Protein AF-A0A3D1DM28-F1 (afdb_monomer_lite)

pLDDT: mean 75.58, std 23.48, range [28.42, 97.56]

Secondary structure (DSSP, 8-state):
----------S------------------------------------S---GGGSPPHHHHHHHHHHH-GGGG--------SPPPP-HHHIIIIIHHHIIIIITTTBSSS-BGGG--TTT--S-TTTSS-HHHHHHHHHHHHHT-SS-TTS-PPPHHHHHHHHHHHHHHHHHHHHHHHHHT---S-----HHHHHHHHHHHHTPPP-

Structure (mmCIF, N/CA/C/O backbone):
data_AF-A0A3D1DM28-F1
#
_entry.id   AF-A0A3D1DM28-F1
#
loop_
_atom_site.group_PDB
_atom_site.id
_atom_site.type_symbol
_atom_site.label_atom_id
_atom_site.label_alt_id
_atom_site.label_comp_id
_atom_site.label_asym_id
_atom_site.label_entity_id
_atom_site.label_seq_id
_atom_site.pdbx_PDB_ins_code
_atom_site.Cartn_x
_atom_site.Cartn_y
_atom_site.Cartn_z
_atom_site.occupancy
_atom_site.B_iso_or_equiv
_atom_site.auth_seq_id
_atom_site.auth_comp_id
_atom_site.auth_asym_id
_atom_site.auth_atom_id
_atom_site.pdbx_PDB_model_num
ATOM 1 N N . MET A 1 1 ? 19.183 17.699 56.192 1.00 37.44 1 MET A N 1
ATOM 2 C CA . MET A 1 1 ? 19.881 16.408 55.973 1.00 37.44 1 MET A CA 1
ATOM 3 C C . MET A 1 1 ? 19.912 16.097 54.480 1.00 37.44 1 MET A C 1
ATOM 5 O O . MET A 1 1 ? 19.066 16.634 53.786 1.00 37.44 1 MET A O 1
ATOM 9 N N . ASN A 1 2 ? 20.905 15.305 54.052 1.00 36.22 2 ASN A N 1
ATOM 10 C CA . ASN A 1 2 ? 21.201 14.659 52.748 1.00 36.22 2 ASN A CA 1
ATOM 11 C C . ASN A 1 2 ? 20.377 15.104 51.506 1.00 36.22 2 ASN A C 1
ATOM 13 O O . ASN A 1 2 ? 19.160 14.994 51.536 1.00 36.22 2 ASN A O 1
ATOM 17 N N . ARG A 1 3 ? 20.920 15.660 50.404 1.00 34.75 3 ARG A N 1
ATOM 18 C CA . ARG A 1 3 ? 22.130 15.404 49.564 1.00 34.75 3 ARG A CA 1
ATOM 19 C C . ARG A 1 3 ? 22.018 14.196 48.606 1.00 34.75 3 ARG A C 1
ATOM 21 O O . ARG A 1 3 ? 21.788 13.089 49.077 1.00 34.75 3 ARG A O 1
ATOM 28 N N . ASP A 1 4 ? 22.335 14.456 47.324 1.00 41.78 4 ASP A N 1
ATOM 29 C CA . ASP A 1 4 ? 22.587 13.526 46.193 1.00 41.78 4 ASP A CA 1
ATOM 30 C C . ASP A 1 4 ? 21.399 12.617 45.777 1.00 41.78 4 ASP A C 1
ATOM 32 O O . ASP A 1 4 ? 20.550 12.298 46.596 1.00 41.78 4 ASP A O 1
ATOM 36 N N . ARG A 1 5 ? 21.219 12.120 44.539 1.00 47.16 5 ARG A N 1
ATOM 37 C CA . ARG A 1 5 ? 21.864 12.197 43.196 1.00 47.16 5 ARG A CA 1
ATOM 38 C C . ARG A 1 5 ? 20.712 11.836 42.200 1.00 47.16 5 ARG A C 1
ATOM 40 O O . ARG A 1 5 ? 19.826 11.100 42.610 1.00 47.16 5 ARG A O 1
ATOM 47 N N . THR A 1 6 ? 20.557 12.277 40.947 1.00 44.09 6 THR A N 1
ATOM 48 C CA . THR A 1 6 ? 21.487 12.329 39.805 1.00 44.09 6 THR A CA 1
ATOM 49 C C . THR A 1 6 ? 20.959 13.264 38.688 1.00 44.09 6 THR A C 1
ATOM 51 O O . THR A 1 6 ? 20.143 12.852 37.866 1.00 44.09 6 THR A O 1
ATOM 54 N N . GLU A 1 7 ? 21.497 14.474 38.558 1.00 41.44 7 GLU A N 1
ATOM 55 C CA . GLU A 1 7 ? 21.614 15.133 37.245 1.00 41.44 7 GLU A CA 1
ATOM 56 C C . GLU A 1 7 ? 23.104 15.284 36.946 1.00 41.44 7 GLU A C 1
ATOM 58 O O . GLU A 1 7 ? 23.903 15.519 37.859 1.00 41.44 7 GLU A O 1
ATOM 63 N N . SER A 1 8 ? 23.528 15.048 35.702 1.00 38.41 8 SER A N 1
ATOM 64 C CA . SER A 1 8 ? 24.956 15.046 35.379 1.00 38.41 8 SER A CA 1
ATOM 65 C C . SER A 1 8 ? 25.270 15.272 33.906 1.00 38.41 8 SER A C 1
ATOM 67 O O . SER A 1 8 ? 24.961 14.449 33.052 1.00 38.41 8 SER A O 1
ATOM 69 N N . HIS A 1 9 ? 26.026 16.348 33.682 1.00 39.47 9 HIS A N 1
ATOM 70 C CA . HIS A 1 9 ? 26.995 16.492 32.596 1.00 39.47 9 HIS A CA 1
ATOM 71 C C . HIS A 1 9 ? 26.425 16.564 31.173 1.00 39.47 9 HIS A C 1
ATOM 73 O O . HIS A 1 9 ? 26.857 15.888 30.242 1.00 39.47 9 HIS A O 1
ATOM 79 N N . CYS A 1 10 ? 25.524 17.530 30.992 1.00 38.09 10 CYS A N 1
ATOM 80 C CA . CYS A 1 10 ? 25.369 18.200 29.708 1.00 38.09 10 CYS A CA 1
ATOM 81 C C . CYS A 1 10 ? 26.565 19.151 29.460 1.00 38.09 10 CYS A C 1
ATOM 83 O O . CYS A 1 10 ? 26.735 20.107 30.212 1.00 38.09 10 CYS A O 1
ATOM 85 N N . ARG A 1 11 ? 27.296 18.923 28.353 1.00 38.62 11 ARG A N 1
ATOM 86 C CA . ARG A 1 11 ? 28.295 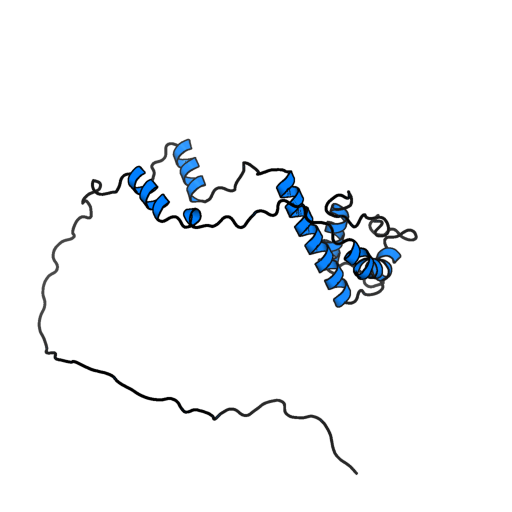19.804 27.686 1.00 38.62 11 ARG A CA 1
ATOM 87 C C . ARG A 1 11 ? 29.699 19.983 28.305 1.00 38.62 11 ARG A C 1
ATOM 89 O O . ARG A 1 11 ? 29.883 19.990 29.512 1.00 38.62 11 ARG A O 1
ATOM 96 N N . GLN A 1 12 ? 30.637 20.261 27.376 1.00 39.31 12 GLN A N 1
ATOM 97 C CA . GLN A 1 12 ? 32.060 20.636 27.542 1.00 39.31 12 GLN A CA 1
ATOM 98 C C . GLN A 1 12 ? 32.945 19.500 28.118 1.00 39.31 12 GLN A C 1
ATOM 100 O O . GLN A 1 12 ? 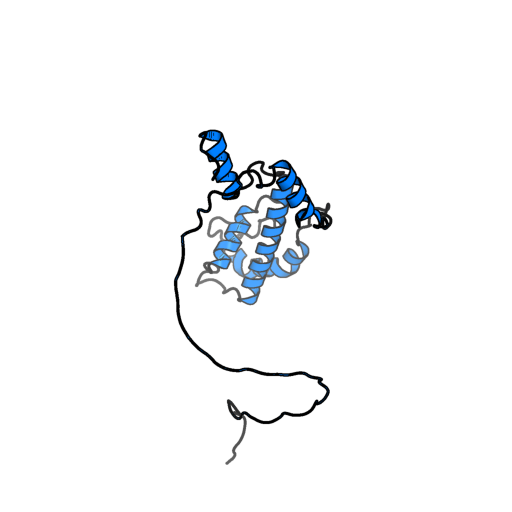32.461 18.646 28.844 1.00 39.31 12 GLN A O 1
ATOM 105 N N . VAL A 1 13 ? 34.231 19.345 27.767 1.00 38.34 13 VAL A N 1
ATOM 106 C CA . VAL A 1 13 ? 35.225 20.227 27.102 1.00 38.34 13 VAL A CA 1
ATOM 107 C C . VAL A 1 13 ? 35.859 19.517 25.872 1.00 38.34 13 VAL A C 1
ATOM 109 O O . VAL A 1 13 ? 35.679 18.319 25.690 1.00 38.34 13 VAL A O 1
ATOM 112 N N . SER A 1 14 ? 36.572 20.251 25.005 1.00 36.44 14 SER A N 1
ATOM 113 C CA . SER A 1 14 ? 37.297 19.735 23.820 1.00 36.44 14 SER A CA 1
ATOM 114 C C . SER A 1 14 ? 38.828 19.724 24.026 1.00 36.44 14 SER A C 1
ATOM 116 O O . SER A 1 14 ? 39.305 20.389 24.940 1.00 36.44 14 SER A O 1
ATOM 118 N N . TRP A 1 15 ? 39.561 19.091 23.094 1.00 30.61 15 TRP A N 1
ATOM 119 C CA . TRP A 1 15 ? 41.028 19.054 22.877 1.00 30.61 15 TRP A CA 1
ATOM 120 C C . TRP A 1 15 ? 41.829 17.827 23.358 1.00 30.61 15 TRP A C 1
ATOM 122 O O . TRP A 1 15 ? 41.509 17.185 24.349 1.00 30.61 15 TRP A O 1
ATOM 132 N N . LEU A 1 16 ? 42.928 17.598 22.615 1.00 32.75 16 LEU A N 1
ATOM 133 C CA . LEU A 1 16 ? 44.041 16.651 22.810 1.00 32.75 16 LEU A CA 1
ATOM 134 C C . LEU A 1 16 ? 43.752 15.148 22.615 1.00 32.75 16 LEU A C 1
ATOM 136 O O . LEU A 1 16 ? 43.395 14.435 23.543 1.00 32.75 16 LEU A O 1
ATOM 140 N N . ILE A 1 17 ? 44.088 14.648 21.418 1.00 37.56 17 ILE A N 1
ATOM 141 C CA . ILE A 1 17 ? 45.275 13.792 21.192 1.00 37.56 17 ILE A CA 1
ATOM 142 C C . ILE A 1 17 ? 45.661 13.866 19.701 1.00 37.56 17 ILE A C 1
ATOM 144 O O . ILE A 1 17 ? 44.799 13.922 18.827 1.00 37.56 17 ILE A O 1
ATOM 148 N N . ALA A 1 18 ? 46.963 13.901 19.420 1.00 34.38 18 ALA A N 1
ATOM 149 C CA . ALA A 1 18 ? 47.565 13.839 18.087 1.00 34.38 18 ALA A CA 1
ATOM 150 C C . ALA A 1 18 ? 48.951 13.169 18.193 1.00 34.38 18 ALA A C 1
ATOM 152 O O . ALA A 1 18 ? 49.433 12.974 19.308 1.00 34.38 18 ALA A O 1
ATOM 153 N N . LEU A 1 19 ? 49.588 12.884 17.045 1.00 34.56 19 LEU A N 1
ATOM 154 C CA . LEU A 1 19 ? 50.755 11.992 16.877 1.00 34.56 19 LEU A CA 1
ATOM 155 C C . LEU A 1 19 ? 50.382 10.496 17.072 1.00 34.56 19 LEU A C 1
ATOM 157 O O . LEU A 1 19 ? 49.464 10.178 17.818 1.00 34.56 19 LEU A O 1
ATOM 161 N N . LEU A 1 20 ? 51.000 9.519 16.392 1.00 32.53 20 LEU A N 1
ATOM 162 C CA . LEU A 1 20 ? 52.235 9.530 15.588 1.00 32.53 20 LEU A CA 1
ATOM 163 C C . LEU A 1 20 ? 52.142 8.546 14.398 1.00 32.53 20 LEU A C 1
ATOM 165 O O . LEU A 1 20 ? 51.768 7.392 14.586 1.00 32.53 20 LEU A O 1
ATOM 169 N N . CYS A 1 21 ? 52.567 8.966 13.202 1.00 30.62 21 CYS A N 1
ATOM 170 C CA . CYS A 1 21 ? 53.155 8.103 12.163 1.00 30.62 21 CYS A CA 1
ATOM 171 C C . CYS A 1 21 ? 53.913 8.999 11.162 1.00 30.62 21 CYS A C 1
ATOM 173 O O . CYS A 1 21 ? 53.393 10.060 10.814 1.00 30.62 21 CYS A O 1
ATOM 175 N N . ALA A 1 22 ? 55.144 8.655 10.756 1.00 34.94 22 ALA A N 1
ATOM 176 C CA . ALA A 1 22 ? 56.045 9.619 10.105 1.00 34.94 22 ALA A CA 1
ATOM 177 C C . ALA A 1 22 ? 57.125 8.996 9.187 1.00 34.94 22 ALA A C 1
ATOM 179 O O . ALA A 1 22 ? 57.708 7.984 9.561 1.00 34.94 22 ALA A O 1
ATOM 180 N N . MET A 1 23 ? 57.457 9.722 8.096 1.00 35.22 23 MET A N 1
ATOM 181 C CA . MET A 1 23 ? 58.720 9.688 7.299 1.00 35.22 23 MET A CA 1
ATOM 182 C C . MET A 1 23 ? 59.011 8.401 6.480 1.00 35.22 23 MET A C 1
ATOM 184 O O . MET A 1 23 ? 58.557 7.329 6.855 1.00 35.22 23 MET A O 1
ATOM 188 N N . SER A 1 24 ? 59.765 8.369 5.360 1.00 38.94 24 SER A N 1
ATOM 189 C CA . SER A 1 24 ? 60.310 9.330 4.342 1.00 38.94 24 SER A CA 1
ATOM 190 C C . SER A 1 24 ? 60.814 8.480 3.126 1.00 38.94 24 SER A C 1
ATOM 192 O O . SER A 1 24 ? 60.770 7.259 3.234 1.00 38.94 24 SER A O 1
ATOM 194 N N . ALA A 1 25 ? 61.297 8.912 1.943 1.00 37.72 25 ALA A N 1
ATOM 195 C CA . ALA A 1 25 ? 61.684 10.170 1.250 1.00 37.72 25 ALA A CA 1
ATOM 196 C C . ALA A 1 25 ? 61.367 10.001 -0.279 1.00 37.72 25 ALA A C 1
ATOM 198 O O . ALA A 1 25 ? 61.108 8.874 -0.691 1.00 37.72 25 ALA A O 1
ATOM 199 N N . ALA A 1 26 ? 61.296 10.964 -1.219 1.00 35.53 26 ALA A N 1
ATOM 200 C CA . ALA A 1 26 ? 61.724 12.373 -1.387 1.00 35.53 26 ALA A CA 1
ATOM 201 C C . ALA A 1 26 ? 63.072 12.613 -2.141 1.00 35.53 26 ALA A C 1
ATOM 203 O O . ALA A 1 26 ? 64.125 12.650 -1.515 1.00 35.53 26 ALA A O 1
ATOM 204 N N . ALA A 1 27 ? 63.014 12.838 -3.473 1.00 32.84 27 ALA A N 1
ATOM 205 C CA . ALA A 1 27 ? 64.100 13.313 -4.368 1.00 32.84 27 ALA A CA 1
ATOM 206 C C . ALA A 1 27 ? 63.527 13.910 -5.694 1.00 32.84 27 ALA A C 1
ATOM 208 O O . ALA A 1 27 ? 62.445 13.491 -6.096 1.00 32.84 27 ALA A O 1
ATOM 209 N N . THR A 1 28 ? 64.213 14.749 -6.497 1.00 38.88 28 THR A N 1
ATOM 210 C CA . THR A 1 28 ? 64.631 16.166 -6.264 1.00 38.88 28 THR A CA 1
ATOM 211 C C . THR A 1 28 ? 65.013 16.867 -7.596 1.00 38.88 28 THR A C 1
ATOM 213 O O . THR A 1 28 ? 65.375 16.181 -8.546 1.00 38.88 28 THR A O 1
ATOM 216 N N . GLY A 1 29 ? 64.987 18.213 -7.651 1.00 30.83 29 GLY A N 1
ATOM 217 C CA . GLY A 1 29 ? 65.376 19.054 -8.815 1.00 30.83 29 GLY A CA 1
ATOM 218 C C . GLY A 1 29 ? 64.227 19.972 -9.291 1.00 30.83 29 GLY A C 1
ATOM 219 O O . GLY A 1 29 ? 63.173 19.450 -9.631 1.00 30.83 29 GLY A O 1
ATOM 220 N N . GLN A 1 30 ? 64.249 21.318 -9.279 1.00 34.66 30 GLN A N 1
ATOM 221 C CA . GLN A 1 30 ? 65.322 22.343 -9.256 1.00 34.66 30 GLN A CA 1
ATOM 222 C C . GLN A 1 30 ? 66.023 22.473 -10.636 1.00 34.66 30 GLN A C 1
ATOM 224 O O . GLN A 1 30 ? 66.419 21.458 -11.191 1.00 34.66 30 GLN A O 1
ATOM 229 N N . SER A 1 31 ? 66.187 23.652 -11.270 1.00 30.98 31 SER A N 1
ATOM 230 C CA . SER A 1 31 ? 66.078 25.043 -10.778 1.00 30.98 31 SER A CA 1
ATOM 231 C C . SER A 1 31 ? 65.881 26.110 -11.891 1.00 30.98 31 SER A C 1
ATOM 233 O O . SER A 1 31 ? 66.006 25.803 -13.071 1.00 30.98 31 SER A O 1
ATOM 235 N N . ASN A 1 32 ? 65.763 27.378 -11.458 1.00 34.84 32 ASN A N 1
ATOM 236 C CA . ASN A 1 32 ? 66.150 28.644 -12.123 1.00 34.84 32 ASN A CA 1
ATOM 237 C C . ASN A 1 32 ? 65.103 29.482 -12.898 1.00 34.84 32 ASN A C 1
ATOM 239 O O . ASN A 1 32 ? 64.290 29.002 -13.677 1.00 34.84 32 ASN A O 1
ATOM 243 N N . ASN A 1 33 ? 65.226 30.795 -12.672 1.00 36.34 33 ASN A N 1
ATOM 244 C CA . ASN A 1 33 ? 64.592 31.962 -13.304 1.00 36.34 33 ASN A CA 1
ATOM 245 C C . ASN A 1 33 ? 65.764 32.890 -13.729 1.00 36.34 33 ASN A C 1
ATOM 247 O O . ASN A 1 33 ? 66.807 32.818 -13.065 1.00 36.34 33 ASN A O 1
ATOM 251 N N . PRO A 1 34 ? 65.673 33.732 -14.783 1.00 42.84 34 PRO A N 1
ATOM 252 C CA . PRO A 1 34 ? 65.375 35.145 -14.496 1.00 42.84 34 PRO A CA 1
ATOM 253 C C . PRO A 1 34 ? 64.644 35.954 -15.602 1.00 42.84 34 PRO A C 1
ATOM 255 O O . PRO A 1 34 ? 64.910 35.835 -16.792 1.00 42.84 34 PRO A O 1
ATOM 258 N N . SER A 1 35 ? 63.831 36.910 -15.147 1.00 30.73 35 SER A N 1
ATOM 259 C CA . SER A 1 35 ? 63.742 38.309 -15.619 1.00 30.73 35 SER A CA 1
ATOM 260 C C . SER A 1 35 ? 63.795 38.666 -17.127 1.00 30.73 35 SER A C 1
ATOM 262 O O . SER A 1 35 ? 64.861 38.962 -17.658 1.00 30.73 35 SER A O 1
ATOM 264 N N . GLY A 1 36 ? 62.629 39.016 -17.694 1.00 28.42 36 GLY A N 1
ATOM 265 C CA . GLY A 1 36 ? 62.396 40.428 -18.062 1.00 28.42 36 GLY A CA 1
ATOM 266 C C . GLY A 1 36 ? 62.176 40.854 -19.533 1.00 28.42 36 GLY A C 1
ATOM 267 O O . GLY A 1 36 ? 62.868 40.446 -20.454 1.00 28.42 36 GLY A O 1
ATOM 268 N N . THR A 1 37 ? 61.315 41.878 -19.661 1.00 30.31 37 THR A N 1
ATOM 269 C CA . THR A 1 37 ? 61.207 42.909 -20.729 1.00 30.31 37 THR A CA 1
ATOM 270 C C . THR A 1 37 ? 60.295 42.713 -21.967 1.00 30.31 37 THR A C 1
ATOM 272 O O . THR A 1 37 ? 60.528 41.875 -22.823 1.00 30.31 37 THR A O 1
ATOM 275 N N . LYS A 1 38 ? 59.363 43.684 -22.093 1.00 34.41 38 LYS A N 1
ATOM 276 C CA . LYS A 1 38 ? 58.886 44.405 -23.303 1.00 34.41 38 LYS A CA 1
ATOM 277 C C . LYS A 1 38 ? 57.977 43.711 -24.346 1.00 34.41 38 LYS A C 1
ATOM 279 O O . LYS A 1 38 ? 58.415 42.930 -25.173 1.00 34.41 38 LYS A O 1
ATOM 284 N N . ASN A 1 39 ? 56.727 44.192 -24.353 1.00 37.12 39 ASN A N 1
ATOM 285 C CA . ASN A 1 39 ? 55.834 44.561 -25.471 1.00 37.12 39 ASN A CA 1
ATOM 286 C C . ASN A 1 39 ? 56.177 44.084 -26.905 1.00 37.12 39 ASN A C 1
ATOM 288 O O . ASN A 1 39 ? 57.204 44.501 -27.437 1.00 37.12 39 ASN A O 1
ATOM 292 N N . ALA A 1 40 ? 55.200 43.494 -27.617 1.00 30.95 40 ALA A N 1
ATOM 293 C CA . ALA A 1 40 ? 54.409 44.196 -28.656 1.00 30.95 40 ALA A CA 1
ATOM 294 C C . ALA A 1 40 ? 53.407 43.277 -29.406 1.00 30.95 40 ALA A C 1
ATOM 296 O O . ALA A 1 40 ? 53.641 42.083 -29.531 1.00 30.95 40 ALA A O 1
ATOM 297 N N . ALA A 1 41 ? 52.360 43.906 -29.963 1.00 30.11 41 ALA A N 1
ATOM 298 C CA . ALA A 1 41 ? 51.503 43.477 -31.085 1.00 30.11 41 ALA A CA 1
ATOM 299 C C . ALA A 1 41 ? 50.717 42.142 -31.015 1.00 30.11 41 ALA A C 1
ATOM 301 O O . ALA A 1 41 ? 51.268 41.054 -31.168 1.00 30.11 41 ALA A O 1
ATOM 302 N N . ASP A 1 42 ? 49.382 42.259 -31.001 1.00 39.19 42 ASP A N 1
ATOM 303 C CA . ASP A 1 42 ? 48.491 41.285 -31.649 1.00 39.19 42 ASP A CA 1
ATOM 304 C C . ASP A 1 42 ? 48.767 41.208 -33.161 1.00 39.19 42 ASP A C 1
ATOM 306 O O . ASP A 1 42 ? 49.113 42.220 -33.785 1.00 39.19 42 ASP A O 1
ATOM 310 N N . PRO A 1 43 ? 48.490 40.055 -33.792 1.00 42.50 43 PRO A N 1
ATOM 311 C CA . PRO A 1 43 ? 47.832 40.132 -35.093 1.00 42.50 43 PRO A CA 1
ATOM 312 C C . PRO A 1 43 ? 46.685 39.128 -35.307 1.00 42.50 43 PRO A C 1
ATOM 314 O O . PRO A 1 43 ? 46.818 37.930 -35.086 1.00 42.50 43 PRO A O 1
ATOM 317 N N . ALA A 1 44 ? 45.622 39.656 -35.923 1.00 32.84 44 ALA A N 1
ATOM 318 C CA . ALA A 1 44 ? 44.664 38.983 -36.809 1.00 32.84 44 ALA A CA 1
ATOM 319 C C . ALA A 1 44 ? 43.802 37.818 -36.266 1.00 32.84 44 ALA A C 1
ATOM 321 O O . ALA A 1 44 ? 44.255 36.709 -35.993 1.00 32.84 44 ALA A O 1
ATOM 322 N N . ALA A 1 45 ? 42.484 38.041 -36.293 1.00 45.69 45 ALA A N 1
ATOM 323 C CA . ALA A 1 45 ? 41.473 37.006 -36.109 1.00 45.69 45 ALA A CA 1
ATOM 324 C C . ALA A 1 45 ? 41.601 35.872 -37.149 1.00 45.69 45 ALA A C 1
ATOM 326 O O . ALA A 1 45 ? 41.511 36.098 -38.358 1.00 45.69 45 ALA A O 1
ATOM 327 N N . ALA A 1 46 ? 41.740 34.633 -36.676 1.00 38.59 46 ALA A N 1
ATOM 328 C CA . ALA A 1 46 ? 41.699 33.443 -37.518 1.00 38.59 46 ALA A CA 1
ATOM 329 C C . ALA A 1 46 ? 40.248 32.969 -37.713 1.00 38.59 46 ALA A C 1
ATOM 331 O O . ALA A 1 46 ? 39.595 32.538 -36.764 1.00 38.59 46 ALA A O 1
ATOM 332 N N . ASN A 1 47 ? 39.747 33.015 -38.952 1.00 49.66 47 ASN A N 1
ATOM 333 C CA . ASN A 1 47 ? 38.403 32.534 -39.288 1.00 49.66 47 ASN A CA 1
ATOM 334 C C . ASN A 1 47 ? 38.219 31.044 -38.918 1.00 49.66 47 ASN A C 1
ATOM 336 O O . ASN A 1 47 ? 38.983 30.212 -39.417 1.00 49.66 47 ASN A O 1
ATOM 340 N N . PRO A 1 48 ? 37.161 30.659 -38.172 1.00 48.41 48 PRO A N 1
ATOM 341 C CA . PRO A 1 48 ? 36.855 29.259 -37.849 1.00 48.41 48 PRO A CA 1
ATOM 342 C C . PRO A 1 48 ? 36.272 28.464 -39.037 1.00 48.41 48 PRO A C 1
ATOM 344 O O . PRO A 1 48 ? 35.770 27.357 -38.869 1.00 48.41 48 PRO A O 1
ATOM 347 N N . ALA A 1 49 ? 36.356 28.994 -40.260 1.00 46.62 49 ALA A N 1
ATOM 348 C CA . ALA A 1 49 ? 35.847 28.393 -41.492 1.00 46.62 49 ALA A CA 1
ATOM 349 C C . ALA A 1 49 ? 36.765 27.281 -42.055 1.00 46.62 49 ALA A C 1
ATOM 351 O O . ALA A 1 49 ? 36.994 27.209 -43.263 1.00 46.62 49 ALA A O 1
ATOM 352 N N . LYS A 1 50 ? 37.333 26.422 -41.196 1.00 46.25 50 LYS A N 1
ATOM 353 C CA . LYS A 1 50 ? 38.214 25.318 -41.613 1.00 46.25 50 LYS A CA 1
ATOM 354 C C . LYS A 1 50 ? 37.634 23.943 -41.279 1.00 46.25 50 LYS A C 1
ATOM 356 O O . LYS A 1 50 ? 37.567 23.544 -40.124 1.00 46.25 50 LYS A O 1
ATOM 361 N N . ASN A 1 51 ? 37.390 23.189 -42.352 1.00 54.16 51 ASN A N 1
ATOM 362 C CA . ASN A 1 51 ? 37.316 21.726 -42.397 1.00 54.16 51 ASN A CA 1
ATOM 363 C C . ASN A 1 51 ? 36.035 21.043 -41.865 1.00 54.16 51 ASN A C 1
ATOM 365 O O . ASN A 1 51 ? 36.098 20.111 -41.066 1.00 54.16 51 ASN A O 1
ATOM 369 N N . VAL A 1 52 ? 34.875 21.413 -42.426 1.00 54.69 52 VAL A N 1
ATOM 370 C CA . VAL A 1 52 ? 33.635 20.600 -42.345 1.00 54.69 52 VAL A CA 1
ATOM 371 C C . VAL A 1 52 ? 33.867 19.175 -42.891 1.00 54.69 52 VAL A C 1
ATOM 373 O O . VAL A 1 52 ? 33.310 18.209 -42.382 1.00 54.69 52 VAL A O 1
ATOM 376 N N . SER A 1 53 ? 34.770 19.032 -43.865 1.00 57.19 53 SER A N 1
ATOM 377 C CA . SER A 1 53 ? 35.238 17.771 -44.462 1.00 57.19 53 SER A CA 1
ATOM 378 C C . SER A 1 53 ? 36.069 16.857 -43.542 1.00 57.19 53 SER A C 1
ATOM 380 O O . SER A 1 53 ? 36.503 15.802 -43.994 1.00 57.19 53 SER A O 1
ATOM 382 N N . ALA A 1 54 ? 36.294 17.226 -42.276 1.00 67.81 54 ALA A N 1
ATOM 383 C CA . ALA A 1 54 ? 36.911 16.362 -41.260 1.00 67.81 54 ALA A CA 1
ATOM 384 C C . ALA A 1 54 ? 35.957 15.988 -40.112 1.00 67.81 54 ALA A C 1
ATOM 386 O O . ALA A 1 54 ? 36.389 15.409 -39.112 1.00 67.81 54 ALA A O 1
ATOM 387 N N . LEU A 1 55 ? 34.663 16.300 -40.234 1.00 72.62 55 LEU A N 1
ATOM 388 C CA . LEU A 1 55 ? 33.655 15.751 -39.334 1.00 72.62 55 LEU A CA 1
ATOM 389 C C . LEU A 1 55 ? 33.455 14.257 -39.660 1.00 72.62 55 LEU A C 1
ATOM 391 O O . LEU A 1 55 ? 33.247 13.926 -40.828 1.00 72.62 55 LEU A O 1
ATOM 395 N N . PRO A 1 56 ? 33.522 13.348 -38.668 1.00 80.75 56 PRO A N 1
ATOM 396 C CA . PRO A 1 56 ? 33.329 11.920 -38.904 1.00 80.75 56 PRO A CA 1
ATOM 397 C C . PRO A 1 56 ? 31.915 11.645 -39.415 1.00 80.75 56 PRO A C 1
ATOM 399 O O . PRO A 1 56 ? 30.945 12.271 -38.979 1.00 80.75 56 PRO A O 1
ATOM 402 N N . THR A 1 57 ? 31.793 10.674 -40.315 1.00 87.88 57 THR A N 1
ATOM 403 C CA . THR A 1 57 ? 30.506 10.291 -40.896 1.00 87.88 57 THR A CA 1
ATOM 404 C C . THR A 1 57 ? 29.545 9.754 -39.834 1.00 87.88 57 THR A C 1
ATOM 406 O O . THR A 1 57 ? 29.942 9.251 -38.777 1.00 87.88 57 THR A O 1
ATOM 409 N N . LEU A 1 58 ? 28.245 9.813 -40.132 1.00 78.69 58 LEU A N 1
ATOM 410 C CA . LEU A 1 58 ? 27.198 9.315 -39.240 1.00 78.69 58 LEU A CA 1
ATOM 411 C C . LEU A 1 58 ? 27.418 7.841 -38.841 1.00 78.69 58 LEU A C 1
ATOM 413 O O . LEU A 1 58 ? 27.133 7.464 -37.704 1.00 78.69 58 LEU A O 1
ATOM 417 N N . ASP A 1 59 ? 27.958 7.008 -39.732 1.00 84.56 59 ASP A N 1
ATOM 418 C CA . ASP A 1 59 ? 28.201 5.592 -39.443 1.00 84.56 59 ASP A CA 1
ATOM 419 C C . ASP A 1 59 ? 29.472 5.360 -38.609 1.00 84.56 59 ASP A C 1
ATOM 421 O O . ASP A 1 59 ? 29.459 4.532 -37.694 1.00 84.56 59 ASP A O 1
ATOM 425 N N . GLU A 1 60 ? 30.528 6.157 -38.796 1.00 86.25 60 GLU A N 1
ATOM 426 C CA . GLU A 1 60 ? 31.688 6.172 -37.889 1.00 86.25 60 GLU A CA 1
ATOM 427 C C . GLU A 1 60 ? 31.299 6.636 -36.477 1.00 86.25 60 GLU A C 1
ATOM 429 O O . GLU A 1 60 ? 31.768 6.072 -35.479 1.00 86.25 60 GLU A O 1
ATOM 434 N N . LEU A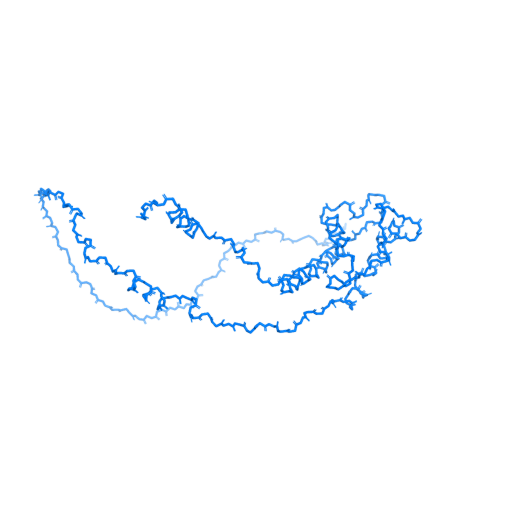 1 61 ? 30.390 7.612 -36.373 1.00 86.38 61 LEU A N 1
ATOM 435 C CA . LEU A 1 61 ? 29.806 8.056 -35.107 1.00 86.38 61 LEU A CA 1
ATOM 436 C C . LEU A 1 61 ? 28.958 6.954 -34.452 1.00 86.38 61 LEU A C 1
ATOM 438 O O . LEU A 1 61 ? 29.160 6.674 -33.266 1.00 86.38 61 LEU A O 1
ATOM 442 N N . LYS A 1 62 ? 28.087 6.259 -35.203 1.00 83.50 62 LYS A N 1
ATOM 443 C CA . LYS A 1 62 ? 27.331 5.087 -34.706 1.00 83.50 62 LYS A CA 1
ATOM 444 C C . LYS A 1 62 ? 28.270 3.998 -34.179 1.00 83.50 62 LYS A C 1
ATOM 446 O O . LYS A 1 62 ? 28.078 3.517 -33.061 1.00 83.50 62 LYS A O 1
ATOM 451 N N . VAL A 1 63 ? 29.309 3.629 -34.934 1.00 88.69 63 VAL A N 1
ATOM 452 C CA . VAL A 1 63 ? 30.297 2.608 -34.533 1.00 88.69 63 VAL A CA 1
ATOM 453 C C . VAL A 1 63 ? 31.074 3.043 -33.288 1.00 88.69 63 VAL A C 1
ATOM 455 O O . VAL A 1 63 ? 31.252 2.251 -32.358 1.00 88.69 63 VAL A O 1
ATOM 458 N N . THR A 1 64 ? 31.499 4.305 -33.221 1.00 88.38 64 THR A N 1
ATOM 459 C CA . THR A 1 64 ? 32.230 4.859 -32.070 1.00 88.38 64 THR A CA 1
ATOM 460 C C . THR A 1 64 ? 31.354 4.896 -30.817 1.00 88.38 64 THR A C 1
ATOM 462 O O . THR A 1 64 ? 31.789 4.455 -29.748 1.00 88.38 64 THR A O 1
ATOM 465 N N . GLY A 1 65 ? 30.096 5.326 -30.947 1.00 85.06 65 GLY A N 1
ATOM 466 C CA . GLY A 1 65 ? 29.092 5.270 -29.886 1.00 85.06 65 GLY A CA 1
ATOM 467 C C . GLY A 1 65 ? 28.845 3.839 -29.406 1.00 85.06 65 GLY A C 1
ATOM 468 O O . GLY A 1 65 ? 28.959 3.562 -28.214 1.00 85.06 65 GLY A O 1
ATOM 469 N N . ALA A 1 66 ? 28.616 2.892 -30.318 1.00 85.00 66 ALA A N 1
ATOM 470 C CA . ALA A 1 66 ? 28.376 1.480 -30.001 1.00 85.00 66 ALA A CA 1
ATOM 471 C C . ALA A 1 66 ? 29.583 0.758 -29.360 1.00 85.00 66 ALA A C 1
ATOM 473 O O . ALA A 1 66 ? 29.400 -0.250 -28.669 1.00 85.00 66 ALA A O 1
ATOM 474 N N . ARG A 1 67 ? 30.812 1.255 -29.566 1.00 84.69 67 ARG A N 1
ATOM 475 C CA . ARG A 1 67 ? 32.031 0.787 -28.876 1.00 84.69 67 ARG A CA 1
ATOM 476 C C . ARG A 1 67 ? 32.191 1.396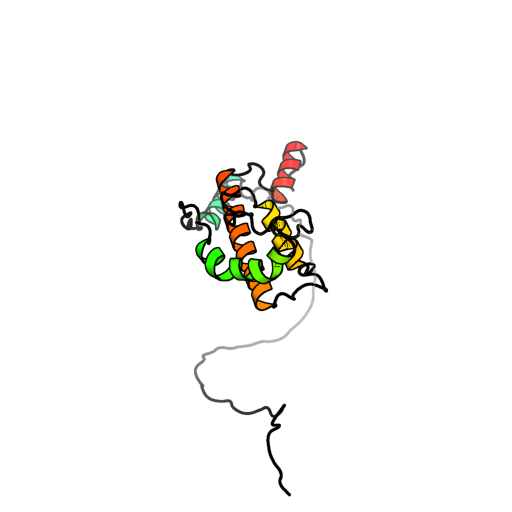 -27.477 1.00 84.69 67 ARG A C 1
ATOM 478 O O . ARG A 1 67 ? 32.626 0.697 -26.567 1.00 84.69 67 ARG A O 1
ATOM 485 N N . ARG A 1 68 ? 31.836 2.674 -27.292 1.00 84.44 68 ARG A N 1
ATOM 486 C CA . ARG A 1 68 ? 31.951 3.399 -26.006 1.00 84.44 68 ARG A CA 1
ATOM 487 C C . ARG A 1 68 ? 30.741 3.209 -25.076 1.00 84.44 68 ARG A C 1
ATOM 489 O O . ARG A 1 68 ? 30.841 3.480 -23.884 1.00 84.44 68 ARG A O 1
ATOM 496 N N . SER A 1 69 ? 29.615 2.734 -25.606 1.00 83.88 69 SER A N 1
ATOM 497 C CA . SER A 1 69 ? 28.332 2.603 -24.910 1.00 83.88 69 SER A CA 1
ATOM 498 C C . SER A 1 69 ? 28.386 1.702 -23.669 1.00 83.88 69 SER A C 1
ATOM 500 O O . SER A 1 69 ? 28.608 0.492 -23.756 1.00 83.88 69 SER A O 1
ATOM 502 N N . SER A 1 70 ? 28.069 2.279 -22.506 1.00 80.06 70 SER A N 1
ATOM 503 C CA . SER A 1 70 ? 27.881 1.547 -21.246 1.00 80.06 70 SER A CA 1
ATOM 504 C C . SER A 1 70 ? 26.733 0.532 -21.314 1.00 80.06 70 SER A C 1
ATOM 506 O O . SER A 1 70 ? 26.805 -0.508 -20.662 1.00 80.06 70 SER A O 1
ATOM 508 N N . TYR A 1 71 ? 25.725 0.759 -22.167 1.00 70.44 71 TYR A N 1
ATOM 509 C CA . TYR A 1 71 ? 24.632 -0.191 -22.403 1.00 70.44 71 TYR A CA 1
ATOM 510 C C . TYR A 1 71 ? 25.130 -1.546 -22.930 1.00 70.44 71 TYR A C 1
ATOM 512 O O . TYR A 1 71 ? 24.509 -2.565 -22.640 1.00 70.44 71 TYR A O 1
ATOM 520 N N . ARG A 1 72 ? 26.270 -1.586 -23.641 1.00 75.94 72 ARG A N 1
ATOM 521 C CA . ARG A 1 72 ? 26.886 -2.833 -24.133 1.00 75.94 72 ARG A CA 1
ATOM 522 C C . ARG A 1 72 ? 27.646 -3.606 -23.047 1.00 75.94 72 ARG A C 1
ATOM 524 O O . ARG A 1 72 ? 27.832 -4.808 -23.187 1.00 75.94 72 ARG A O 1
ATOM 531 N N . LYS A 1 73 ? 28.060 -2.934 -21.966 1.00 73.06 73 LYS A N 1
ATOM 532 C CA . LYS A 1 73 ? 28.710 -3.544 -20.789 1.00 73.06 73 LYS A CA 1
ATOM 533 C C . LYS A 1 73 ? 27.723 -3.914 -19.676 1.00 73.06 73 LYS A C 1
ATOM 535 O O . LYS A 1 73 ? 28.135 -4.438 -18.647 1.00 73.06 73 LYS A O 1
ATOM 540 N N . ARG A 1 74 ? 26.430 -3.613 -19.838 1.00 75.31 74 ARG A N 1
ATOM 541 C CA . ARG A 1 74 ? 25.421 -3.882 -18.813 1.00 75.31 74 ARG A CA 1
ATOM 542 C C . ARG A 1 74 ? 25.027 -5.356 -18.830 1.00 75.31 74 ARG A C 1
ATOM 544 O O . ARG A 1 74 ? 24.127 -5.750 -19.570 1.00 75.31 74 ARG A O 1
ATOM 551 N N . GLU A 1 75 ? 25.662 -6.140 -17.966 1.00 69.50 75 GLU A N 1
ATOM 552 C CA . GLU A 1 75 ? 25.202 -7.487 -17.632 1.00 69.50 75 GLU A CA 1
ATOM 553 C C . GLU A 1 75 ? 23.704 -7.460 -17.299 1.00 69.50 75 GLU A C 1
ATOM 555 O O . GLU A 1 75 ? 23.232 -6.688 -16.453 1.00 69.50 75 GLU A O 1
ATOM 560 N N . ARG A 1 76 ? 22.924 -8.292 -17.996 1.00 68.38 76 ARG A N 1
ATOM 561 C CA . ARG A 1 76 ? 21.504 -8.463 -17.692 1.00 68.38 76 ARG A CA 1
ATOM 562 C C . ARG A 1 76 ? 21.391 -9.273 -16.405 1.00 68.38 76 ARG A C 1
ATOM 564 O O . ARG A 1 76 ? 21.350 -10.499 -16.458 1.00 68.38 76 ARG A O 1
ATOM 571 N N . LYS A 1 77 ? 21.299 -8.582 -15.261 1.00 69.75 77 LYS A N 1
ATOM 572 C CA . LYS A 1 77 ? 20.855 -9.188 -13.996 1.00 69.75 77 LYS A CA 1
ATOM 573 C C . LYS A 1 77 ? 19.617 -10.050 -14.297 1.00 69.75 77 LYS A C 1
ATOM 575 O O . LYS A 1 77 ? 18.675 -9.505 -14.881 1.00 69.75 77 LYS A O 1
ATOM 580 N N . PRO A 1 78 ? 19.616 -11.354 -13.963 1.00 64.19 78 PRO A N 1
ATOM 581 C CA . PRO A 1 78 ? 18.569 -12.262 -14.407 1.00 64.19 78 PRO A CA 1
ATOM 582 C C . PRO A 1 78 ? 17.203 -11.762 -13.941 1.00 64.19 78 PRO A C 1
ATOM 584 O O . PRO A 1 78 ? 17.005 -11.438 -12.766 1.00 64.19 78 PRO A O 1
ATOM 587 N N . VAL A 1 79 ? 16.269 -11.671 -14.888 1.00 64.31 79 VAL A N 1
ATOM 588 C CA . VAL A 1 79 ? 14.875 -11.345 -14.593 1.00 64.31 79 VAL A CA 1
ATOM 589 C C . VAL A 1 79 ? 14.314 -12.505 -13.779 1.00 64.31 79 VAL A C 1
ATOM 591 O O . VAL A 1 79 ? 14.371 -13.648 -14.225 1.00 64.31 79 VAL A O 1
ATOM 594 N N . ARG A 1 80 ? 13.792 -12.222 -12.581 1.00 66.81 80 ARG A N 1
ATOM 595 C CA . ARG A 1 80 ? 13.070 -13.230 -11.798 1.00 66.81 80 ARG A CA 1
ATOM 596 C C . ARG A 1 80 ? 11.828 -13.633 -12.591 1.00 66.81 80 ARG A C 1
ATOM 598 O O . ARG A 1 80 ? 10.971 -12.793 -12.844 1.00 66.81 80 ARG A O 1
ATOM 605 N N . THR A 1 81 ? 11.782 -14.892 -13.011 1.00 66.56 81 THR A N 1
ATOM 606 C CA . THR A 1 81 ? 10.689 -15.488 -13.794 1.00 66.56 81 THR A CA 1
ATOM 607 C C . THR A 1 81 ? 9.479 -15.835 -12.929 1.00 66.56 81 THR A C 1
ATOM 609 O O . THR A 1 81 ? 8.356 -15.874 -13.423 1.00 66.56 81 THR A O 1
ATOM 612 N N . GLU A 1 82 ? 9.694 -16.061 -11.634 1.00 77.44 82 GLU A N 1
ATOM 613 C CA . GLU A 1 82 ? 8.635 -16.321 -10.663 1.00 77.44 82 GLU A CA 1
ATOM 614 C C . GLU A 1 82 ? 7.841 -15.052 -10.333 1.00 77.44 82 GLU A C 1
ATOM 616 O O . GLU A 1 82 ? 8.407 -13.999 -10.025 1.00 77.44 82 GLU A O 1
ATOM 621 N N . THR A 1 83 ? 6.510 -15.171 -10.329 1.00 80.38 83 THR A N 1
ATOM 622 C CA . THR A 1 83 ? 5.632 -14.122 -9.797 1.00 80.38 83 THR A CA 1
ATOM 623 C C . THR A 1 83 ? 5.777 -14.075 -8.267 1.00 80.38 83 THR A C 1
ATOM 625 O O . THR A 1 83 ? 5.644 -15.121 -7.625 1.00 80.38 83 THR A O 1
ATOM 628 N N . PRO A 1 84 ? 6.039 -12.900 -7.659 1.00 87.38 84 PRO A N 1
ATOM 629 C CA . PRO A 1 84 ? 6.044 -12.736 -6.206 1.00 87.38 84 PRO A CA 1
ATOM 630 C C . PRO A 1 84 ? 4.751 -13.236 -5.553 1.00 87.38 84 PRO A C 1
ATOM 632 O O . PRO A 1 84 ? 3.671 -13.097 -6.123 1.00 87.38 84 PRO A O 1
ATOM 635 N N . LYS A 1 85 ? 4.859 -13.791 -4.343 1.00 89.56 85 LYS A N 1
ATOM 636 C CA . LYS A 1 85 ? 3.716 -14.281 -3.558 1.00 89.56 85 LYS A CA 1
ATOM 637 C C . LYS A 1 85 ? 3.299 -13.229 -2.516 1.00 89.56 85 LYS A C 1
ATOM 639 O O . LYS A 1 85 ? 4.194 -12.625 -1.923 1.00 89.56 85 LYS A O 1
ATOM 644 N N . PRO A 1 86 ? 1.992 -13.035 -2.259 1.00 92.12 86 PRO A N 1
ATOM 645 C CA . PRO A 1 86 ? 1.505 -12.068 -1.274 1.00 92.12 86 PRO A CA 1
ATOM 646 C C . PRO A 1 86 ? 1.865 -12.495 0.156 1.00 92.12 86 PRO A C 1
ATOM 648 O O . PRO A 1 86 ? 1.808 -13.680 0.509 1.00 92.12 86 PRO A O 1
ATOM 651 N N . ARG A 1 87 ? 2.197 -11.538 1.028 1.00 95.06 87 ARG A N 1
ATOM 652 C CA . ARG A 1 87 ? 2.629 -11.772 2.421 1.00 95.06 87 ARG A CA 1
ATOM 653 C C . ARG A 1 87 ? 1.450 -11.985 3.376 1.00 95.06 87 ARG A C 1
ATOM 655 O O . ARG A 1 87 ? 1.385 -11.429 4.471 1.00 95.06 87 ARG A O 1
ATOM 662 N N . LEU A 1 88 ? 0.528 -12.869 2.994 1.00 96.00 88 LEU A N 1
ATOM 663 C CA . LEU A 1 88 ? -0.712 -13.157 3.729 1.00 96.00 88 LEU A CA 1
ATOM 664 C C . LEU A 1 88 ? -0.482 -13.768 5.125 1.00 96.00 88 LEU A C 1
ATOM 666 O O . LEU A 1 88 ? -1.357 -13.697 5.987 1.00 96.00 88 LEU A O 1
ATOM 670 N N . ALA A 1 89 ? 0.680 -14.384 5.366 1.00 96.31 89 ALA A N 1
ATOM 671 C CA . ALA A 1 89 ? 1.062 -14.874 6.693 1.00 96.31 89 ALA A CA 1
ATOM 672 C C . ALA A 1 89 ? 1.354 -13.715 7.665 1.00 96.31 89 ALA A C 1
ATOM 674 O O . ALA A 1 89 ? 0.834 -13.707 8.780 1.00 96.31 89 ALA A O 1
ATOM 675 N N . GLU A 1 90 ? 2.112 -12.718 7.205 1.00 95.81 90 GLU A N 1
ATOM 676 C CA . GLU A 1 90 ? 2.402 -11.473 7.925 1.00 95.81 90 GLU A CA 1
ATOM 677 C C . GLU A 1 90 ? 1.114 -10.673 8.152 1.00 95.81 90 GLU A C 1
ATOM 679 O O . GLU A 1 90 ? 0.838 -10.262 9.277 1.00 95.81 90 GLU A O 1
ATOM 684 N N . PHE A 1 91 ? 0.242 -10.583 7.137 1.00 97.19 91 PHE A N 1
ATOM 685 C CA . PHE A 1 91 ? -1.086 -9.988 7.298 1.00 97.19 91 PHE A CA 1
ATOM 686 C C . PHE A 1 91 ? -1.871 -10.624 8.451 1.00 97.19 91 PHE A C 1
ATOM 688 O O . PHE A 1 91 ? -2.320 -9.930 9.362 1.00 97.19 91 PHE A O 1
ATOM 695 N N . ARG A 1 92 ? -2.034 -11.955 8.442 1.00 97.19 92 ARG A N 1
ATOM 696 C CA . ARG A 1 92 ? -2.826 -12.667 9.460 1.00 97.19 92 ARG A CA 1
ATOM 697 C C . ARG A 1 92 ? -2.246 -12.538 10.870 1.00 97.19 92 ARG A C 1
ATOM 699 O O . ARG A 1 92 ? -3.027 -12.519 11.818 1.00 97.19 92 ARG A O 1
ATOM 706 N N . LYS A 1 93 ? -0.918 -12.473 10.998 1.00 97.19 93 LYS A N 1
ATOM 707 C CA . LYS A 1 93 ? -0.203 -12.431 12.280 1.00 97.19 93 LYS A CA 1
ATOM 708 C C . LYS A 1 93 ? -0.095 -11.020 12.860 1.00 97.19 93 LYS A C 1
ATOM 710 O O . LYS A 1 93 ? -0.364 -10.842 14.041 1.00 97.19 93 LYS A O 1
ATOM 715 N N . ASP A 1 94 ? 0.293 -10.040 12.047 1.00 95.69 94 ASP A N 1
ATOM 716 C CA . ASP A 1 94 ? 0.804 -8.747 12.521 1.00 95.69 94 ASP A CA 1
ATOM 717 C C . ASP A 1 94 ? -0.063 -7.539 12.114 1.00 95.69 94 ASP A C 1
ATOM 719 O O . ASP A 1 94 ? 0.011 -6.493 12.760 1.00 95.69 94 ASP A O 1
ATOM 723 N N . ILE A 1 95 ? -0.910 -7.676 11.082 1.00 97.06 95 ILE A N 1
ATOM 724 C CA . ILE A 1 95 ? -1.747 -6.587 10.531 1.00 97.06 95 ILE A CA 1
ATOM 725 C C . ILE A 1 95 ? -3.223 -6.761 10.913 1.00 97.06 95 ILE A C 1
ATOM 727 O O . ILE A 1 95 ? -3.855 -5.850 11.448 1.00 97.06 95 ILE A O 1
ATOM 731 N N . LYS A 1 96 ? -3.781 -7.961 10.711 1.00 96.50 96 LYS A N 1
ATOM 732 C CA . LYS A 1 96 ? -5.180 -8.295 11.014 1.00 96.50 96 LYS A CA 1
ATOM 733 C C . LYS A 1 96 ? -5.580 -8.030 12.479 1.00 96.50 96 LYS A C 1
ATOM 735 O O . LYS A 1 96 ? -6.713 -7.588 12.680 1.00 96.50 96 LYS A O 1
ATOM 740 N N . PRO A 1 97 ? -4.720 -8.228 13.503 1.00 95.62 97 PRO A N 1
ATOM 741 C CA . PRO A 1 97 ? -5.044 -7.823 14.872 1.00 95.62 97 PRO A CA 1
ATOM 742 C C . PRO A 1 97 ? -5.221 -6.306 15.028 1.00 95.62 97 PRO A C 1
ATOM 744 O O . PRO A 1 97 ? -6.159 -5.884 15.698 1.00 95.62 97 PRO A O 1
ATOM 747 N N . VAL A 1 98 ? -4.381 -5.500 14.366 1.00 95.19 98 VAL A N 1
ATOM 748 C CA . VAL A 1 98 ? -4.435 -4.026 14.401 1.00 95.19 98 VAL A CA 1
ATOM 749 C C . VAL A 1 98 ? -5.715 -3.514 13.736 1.00 95.19 98 VAL A C 1
ATOM 751 O O . VAL A 1 98 ? -6.442 -2.709 14.316 1.00 95.19 98 VAL A O 1
ATOM 754 N N . LEU A 1 99 ? -6.060 -4.046 12.559 1.00 95.06 99 LEU A N 1
ATOM 755 C CA . LEU A 1 99 ? -7.324 -3.714 11.889 1.00 95.06 99 LEU A CA 1
ATOM 756 C C . LEU A 1 99 ? -8.541 -4.108 12.747 1.00 95.06 99 LEU A C 1
ATOM 758 O O . LEU A 1 99 ? -9.541 -3.389 12.777 1.00 95.06 99 LEU A O 1
ATOM 762 N N . LYS A 1 100 ? -8.457 -5.218 13.494 1.00 94.00 100 LYS A N 1
ATOM 763 C CA . LYS A 1 100 ? -9.524 -5.674 14.397 1.00 94.00 100 LYS A CA 1
ATOM 764 C C . LYS A 1 100 ? -9.720 -4.769 15.618 1.00 94.00 100 LYS A C 1
ATOM 766 O O . LYS A 1 100 ? -10.859 -4.636 16.061 1.00 94.00 100 LYS A O 1
ATOM 771 N N . THR A 1 101 ? -8.664 -4.164 16.164 1.00 91.25 101 THR A N 1
ATOM 772 C CA . THR A 1 101 ? -8.770 -3.264 17.327 1.00 91.25 101 THR A CA 1
ATOM 773 C C . THR A 1 101 ? -9.125 -1.829 16.940 1.00 91.25 101 THR A C 1
ATOM 775 O O . THR A 1 101 ? -9.972 -1.231 17.602 1.00 91.25 101 THR A O 1
ATOM 778 N N . ALA A 1 102 ? -8.525 -1.288 15.875 1.00 92.06 102 ALA A N 1
ATOM 779 C CA . ALA A 1 102 ? -8.698 0.111 15.480 1.00 92.06 102 ALA A CA 1
ATOM 780 C C . ALA A 1 102 ? -9.829 0.341 14.459 1.00 92.06 102 ALA A C 1
ATOM 782 O O . ALA A 1 102 ? -10.589 1.295 14.601 1.00 92.06 102 ALA A O 1
ATOM 783 N N . CYS A 1 103 ? -9.971 -0.521 13.444 1.00 93.81 103 CYS A N 1
ATOM 784 C CA . CYS A 1 103 ? -10.779 -0.221 12.251 1.00 93.81 103 CYS A CA 1
ATOM 785 C C . CYS A 1 103 ? -12.159 -0.904 12.249 1.00 93.81 103 CYS A C 1
ATOM 787 O O . CYS A 1 103 ? -13.181 -0.262 12.001 1.00 93.81 103 CYS A O 1
ATOM 789 N N . ILE A 1 104 ? -12.224 -2.204 12.568 1.00 94.25 104 ILE A N 1
ATOM 790 C CA . ILE A 1 104 ? -13.453 -3.025 12.452 1.00 94.25 104 ILE A CA 1
ATOM 791 C C . ILE A 1 104 ? -14.582 -2.564 13.402 1.00 94.25 104 ILE A C 1
ATOM 793 O O . ILE A 1 104 ? -15.746 -2.910 13.195 1.00 94.25 104 ILE A O 1
ATOM 797 N N . ARG A 1 105 ? -14.287 -1.735 14.416 1.00 91.69 105 ARG A N 1
ATOM 798 C CA . ARG A 1 105 ? -15.316 -1.125 15.279 1.00 91.69 105 ARG A CA 1
ATOM 799 C C . ARG A 1 105 ? -16.234 -0.155 14.519 1.00 91.69 105 ARG A C 1
ATOM 801 O O . ARG A 1 105 ? -17.421 -0.096 14.833 1.00 91.69 105 ARG A O 1
ATOM 808 N N . CYS A 1 106 ? -15.687 0.568 13.541 1.00 93.44 106 CYS A N 1
ATOM 809 C CA . CYS A 1 106 ? -16.383 1.600 12.765 1.00 93.44 106 CYS A CA 1
ATOM 810 C C . CYS A 1 106 ? -16.671 1.180 11.311 1.00 93.44 106 CYS A C 1
ATOM 812 O O . CYS A 1 106 ? -17.635 1.665 10.720 1.00 93.44 106 CYS A O 1
ATOM 814 N N . HIS A 1 107 ? -15.881 0.242 10.771 1.00 95.00 107 HIS A N 1
ATOM 815 C CA . HIS A 1 107 ? -15.950 -0.265 9.392 1.00 95.00 107 HIS A CA 1
ATOM 816 C C . HIS A 1 107 ? -16.128 -1.796 9.363 1.00 95.00 107 HIS A C 1
ATOM 818 O O . HIS A 1 107 ? -15.292 -2.537 8.839 1.00 95.00 107 HIS A O 1
ATOM 824 N N . GLY A 1 108 ? -17.184 -2.292 10.009 1.00 93.94 108 GLY A N 1
ATOM 825 C CA . GLY A 1 108 ? -17.419 -3.717 10.251 1.00 93.94 108 GLY A CA 1
ATOM 826 C C . GLY A 1 108 ? -18.906 -4.100 10.243 1.00 93.94 108 GLY A C 1
ATOM 827 O O . GLY A 1 108 ? -19.744 -3.370 9.721 1.00 93.94 108 GLY A O 1
ATOM 828 N N . PRO A 1 109 ? -19.300 -5.245 10.828 1.00 94.00 109 PRO A N 1
ATOM 829 C CA . PRO A 1 109 ? -20.689 -5.706 10.765 1.00 94.00 109 PRO A CA 1
ATOM 830 C C . PRO A 1 109 ? -21.676 -4.852 11.576 1.00 94.00 109 PRO A C 1
ATOM 832 O O . PRO A 1 109 ? -22.862 -4.869 11.268 1.00 94.00 109 PRO A O 1
ATOM 835 N N . LYS A 1 110 ? -21.213 -4.121 12.603 1.00 92.50 110 LYS A N 1
ATOM 836 C CA . LYS A 1 110 ? -22.072 -3.323 13.504 1.00 92.50 110 LYS A CA 1
ATOM 837 C C . LYS A 1 110 ? -22.239 -1.856 13.092 1.00 92.50 110 LYS A C 1
ATOM 839 O O . LYS A 1 110 ? -23.251 -1.252 13.428 1.00 92.50 110 LYS A O 1
ATOM 844 N N . LYS A 1 111 ? -21.245 -1.282 12.414 1.00 91.62 111 LYS A N 1
ATOM 845 C CA . LYS A 1 111 ? -21.208 0.110 11.943 1.00 91.62 111 LYS A CA 1
ATOM 846 C C . LYS A 1 111 ? -20.378 0.137 10.660 1.00 91.62 111 LYS A C 1
ATOM 848 O O . LYS A 1 111 ? -19.405 -0.608 10.573 1.00 91.62 111 LYS A O 1
ATOM 853 N N . GLN A 1 112 ? -20.809 0.918 9.673 1.00 92.56 112 GLN A N 1
ATOM 854 C CA . GLN A 1 112 ? -20.247 0.940 8.315 1.00 92.56 112 GLN A CA 1
ATOM 855 C C . GLN A 1 112 ? -19.977 2.391 7.894 1.00 92.56 112 GLN A C 1
ATOM 857 O O . GLN A 1 112 ? -20.533 2.897 6.921 1.00 92.56 112 GLN A O 1
ATOM 862 N N . GLU A 1 113 ? -19.166 3.094 8.688 1.00 92.06 113 GLU A N 1
ATOM 863 C CA . GLU A 1 113 ? -18.684 4.436 8.343 1.00 92.06 113 GLU A CA 1
ATOM 864 C C . GLU A 1 113 ? -17.961 4.403 6.991 1.00 92.06 113 GLU A C 1
ATOM 866 O O . GLU A 1 113 ? -17.314 3.410 6.656 1.00 92.06 113 GLU A O 1
ATOM 871 N N . GLY A 1 114 ? -18.114 5.455 6.183 1.00 88.81 114 GLY A N 1
ATOM 872 C CA . GLY A 1 114 ? -17.568 5.502 4.820 1.00 88.81 114 GLY A CA 1
ATOM 873 C C . GLY A 1 114 ? -18.130 4.449 3.851 1.00 88.81 114 GLY A C 1
ATOM 874 O O . GLY A 1 114 ? -17.594 4.302 2.760 1.00 88.81 114 GLY A O 1
ATOM 875 N N . ASN A 1 115 ? -19.182 3.706 4.230 1.00 90.94 115 ASN A N 1
ATOM 876 C CA . ASN A 1 115 ? -19.756 2.597 3.453 1.00 90.94 115 ASN A CA 1
ATOM 877 C C . ASN A 1 115 ? -18.755 1.457 3.127 1.00 90.94 115 ASN A C 1
ATOM 879 O O . ASN A 1 115 ? -18.934 0.728 2.154 1.00 90.94 115 ASN A O 1
ATOM 883 N N . ILE A 1 116 ? -17.706 1.287 3.947 1.00 94.12 116 ILE A N 1
ATOM 884 C CA . ILE A 1 116 ? -16.636 0.288 3.758 1.00 94.12 116 ILE A CA 1
ATOM 885 C C . ILE A 1 116 ? -16.682 -0.822 4.828 1.00 94.12 116 ILE A C 1
ATOM 887 O O . ILE A 1 116 ? -17.042 -0.602 5.989 1.00 94.12 116 ILE A O 1
ATOM 891 N N . ARG A 1 117 ? -16.303 -2.045 4.431 1.00 94.88 117 ARG A N 1
ATOM 892 C CA . ARG A 1 117 ? -16.304 -3.266 5.259 1.00 94.88 117 ARG A CA 1
ATOM 893 C C . ARG A 1 117 ? -14.915 -3.897 5.351 1.00 94.88 117 ARG A C 1
ATOM 895 O O . ARG A 1 117 ? -14.631 -4.905 4.712 1.00 94.88 117 ARG A O 1
ATOM 902 N N . ILE A 1 118 ? -14.062 -3.323 6.199 1.00 96.00 118 ILE A N 1
ATOM 903 C CA . ILE A 1 118 ? -12.656 -3.733 6.383 1.00 96.00 118 ILE A CA 1
ATOM 904 C C . ILE A 1 118 ? -12.529 -5.176 6.915 1.00 96.00 118 ILE A C 1
ATOM 906 O O . ILE A 1 118 ? -11.511 -5.831 6.711 1.00 96.00 118 ILE A O 1
ATOM 910 N N . ASP A 1 119 ? -13.572 -5.725 7.547 1.00 94.44 119 ASP A N 1
ATOM 911 C CA . ASP A 1 119 ? -13.626 -7.136 7.954 1.00 94.44 119 ASP A CA 1
ATOM 912 C C . ASP A 1 119 ? -13.827 -8.132 6.795 1.00 94.44 119 ASP A C 1
ATOM 914 O O . ASP A 1 119 ? -13.637 -9.332 7.009 1.00 94.44 119 ASP A O 1
ATOM 918 N N . LYS A 1 120 ? -14.210 -7.655 5.601 1.00 95.25 120 LYS A N 1
ATOM 919 C CA . LYS A 1 120 ? -14.469 -8.472 4.404 1.00 95.25 120 LYS A CA 1
ATOM 920 C C . LYS A 1 120 ? -13.393 -8.396 3.317 1.00 95.25 120 LYS A C 1
ATOM 922 O O . LYS A 1 120 ? -13.345 -9.328 2.525 1.00 95.25 120 LYS A O 1
ATOM 927 N N . LEU A 1 121 ? -12.588 -7.331 3.278 1.00 96.06 121 LEU A N 1
ATOM 928 C CA . LEU A 1 121 ? -11.631 -7.084 2.190 1.00 96.06 121 LEU A CA 1
ATOM 929 C C . LEU A 1 121 ? -10.602 -8.220 2.057 1.00 96.06 121 LEU A C 1
ATOM 931 O O . LEU A 1 121 ? -10.023 -8.647 3.064 1.00 96.06 121 LEU A O 1
ATOM 935 N N . ASP A 1 122 ? -10.327 -8.667 0.831 1.00 96.44 122 ASP A N 1
ATOM 936 C CA . ASP A 1 122 ? -9.270 -9.643 0.552 1.00 96.44 122 ASP A CA 1
ATOM 937 C C . ASP A 1 122 ? -7.875 -8.994 0.683 1.00 96.44 122 ASP A C 1
ATOM 939 O O . ASP A 1 122 ? -7.559 -8.061 -0.058 1.00 96.44 122 ASP A O 1
ATOM 943 N N . PRO A 1 123 ? -7.003 -9.456 1.602 1.00 95.69 123 PRO A N 1
ATOM 944 C CA . PRO A 1 123 ? -5.624 -8.979 1.713 1.00 95.69 123 PRO A CA 1
ATOM 945 C C . PRO A 1 123 ? -4.685 -9.395 0.562 1.00 95.69 123 PRO A C 1
ATOM 947 O O . PRO A 1 123 ? -3.514 -9.008 0.592 1.00 95.69 123 PRO A O 1
ATOM 950 N N . ASP A 1 124 ? -5.115 -10.190 -0.425 1.00 96.50 124 ASP A N 1
ATOM 951 C CA . ASP A 1 124 ? -4.310 -10.488 -1.618 1.00 96.50 124 ASP A CA 1
ATOM 952 C C . ASP A 1 124 ? -4.388 -9.371 -2.676 1.00 96.50 124 ASP A C 1
ATOM 954 O O . ASP A 1 124 ? -5.113 -9.455 -3.663 1.00 96.50 124 ASP A O 1
ATOM 958 N N . LEU A 1 125 ? -3.546 -8.343 -2.535 1.00 95.25 125 LEU A N 1
ATOM 959 C CA . LEU A 1 125 ? -3.465 -7.244 -3.507 1.00 95.25 125 LEU A CA 1
ATOM 960 C C . LEU A 1 125 ? -2.931 -7.658 -4.903 1.00 95.25 125 LEU A C 1
ATOM 962 O O . LEU A 1 125 ? -2.936 -6.830 -5.825 1.00 95.25 125 LEU A O 1
ATOM 966 N N . LEU A 1 126 ? -2.433 -8.892 -5.079 1.00 93.69 126 LEU A N 1
ATOM 967 C CA . LEU A 1 126 ? -1.945 -9.422 -6.360 1.00 93.69 126 LEU A CA 1
ATOM 968 C C . LEU A 1 126 ? -3.057 -10.051 -7.209 1.00 93.69 126 LEU A C 1
ATOM 970 O O . LEU A 1 126 ? -2.955 -9.983 -8.440 1.00 93.69 126 LEU A O 1
ATOM 974 N N . ASN A 1 127 ? -4.061 -10.669 -6.574 1.00 92.12 127 ASN A N 1
ATOM 975 C CA . ASN A 1 127 ? -5.084 -11.479 -7.250 1.00 92.12 127 ASN A CA 1
ATOM 976 C C . ASN A 1 127 ? -6.535 -11.211 -6.803 1.00 92.12 127 ASN A C 1
ATOM 978 O O . ASN A 1 127 ? -7.435 -11.627 -7.524 1.00 92.12 127 ASN A O 1
ATOM 982 N N . GLY A 1 128 ? -6.760 -10.568 -5.653 1.00 92.69 128 GLY A N 1
ATOM 983 C CA . GLY A 1 128 ? -8.086 -10.212 -5.142 1.00 92.69 128 GLY A CA 1
ATOM 984 C C . GLY A 1 128 ? -8.600 -8.871 -5.677 1.00 92.69 128 GLY A C 1
ATOM 985 O O . GLY A 1 128 ? -7.828 -8.040 -6.163 1.00 92.69 128 GLY A O 1
ATOM 986 N N . ASP A 1 129 ? -9.911 -8.660 -5.560 1.00 92.81 129 ASP A N 1
ATOM 987 C CA . ASP A 1 129 ? -10.636 -7.547 -6.194 1.00 92.81 129 ASP A CA 1
ATOM 988 C C . ASP A 1 129 ? -10.691 -6.251 -5.348 1.00 92.81 129 ASP A C 1
ATOM 990 O O . ASP A 1 129 ? -11.129 -5.212 -5.831 1.00 92.81 129 ASP A O 1
ATOM 994 N N . ASP A 1 130 ? -10.229 -6.277 -4.092 1.00 95.75 130 ASP A N 1
ATOM 995 C CA . ASP A 1 130 ? -10.323 -5.155 -3.133 1.00 95.75 130 ASP A CA 1
ATOM 996 C C . ASP A 1 130 ? -9.135 -4.163 -3.181 1.00 95.75 130 ASP A C 1
ATOM 998 O O . ASP A 1 130 ? -8.908 -3.392 -2.243 1.00 95.75 130 ASP A O 1
ATOM 1002 N N . VAL A 1 131 ? -8.333 -4.175 -4.252 1.00 94.62 131 VAL A N 1
ATOM 1003 C CA . VAL A 1 131 ? -7.089 -3.383 -4.365 1.00 94.62 131 VAL A CA 1
ATOM 1004 C C . VAL A 1 131 ? -7.337 -1.888 -4.154 1.00 94.62 131 VAL A C 1
ATOM 1006 O O . VAL A 1 131 ? -6.585 -1.237 -3.427 1.00 94.62 131 VAL A O 1
ATOM 1009 N N . GLU A 1 132 ? -8.389 -1.350 -4.760 1.00 94.69 132 GLU A N 1
ATOM 1010 C CA . GLU A 1 132 ? -8.781 0.055 -4.684 1.00 94.69 132 GLU A CA 1
ATOM 1011 C C . GLU A 1 132 ? -9.126 0.464 -3.243 1.00 94.69 132 GLU A C 1
ATOM 1013 O O . GLU A 1 132 ? -8.663 1.502 -2.773 1.00 94.69 132 GLU A O 1
ATOM 1018 N N . TRP A 1 133 ? -9.820 -0.388 -2.480 1.00 95.81 133 TRP A N 1
ATOM 1019 C CA . TRP A 1 133 ? -10.089 -0.128 -1.061 1.00 95.81 133 TRP A CA 1
ATOM 1020 C C . TRP A 1 133 ? -8.811 -0.089 -0.217 1.00 95.81 133 TRP A C 1
ATOM 1022 O O . TRP A 1 133 ? -8.701 0.731 0.694 1.00 95.81 133 TRP A O 1
ATOM 1032 N N . TRP A 1 134 ? -7.813 -0.921 -0.525 1.00 96.69 134 TRP A N 1
ATOM 1033 C CA . TRP A 1 134 ? -6.513 -0.861 0.151 1.00 96.69 134 TRP A CA 1
ATOM 1034 C C . TRP A 1 134 ? -5.690 0.385 -0.216 1.00 96.69 134 TRP A C 1
ATOM 1036 O O . TRP A 1 134 ? -4.900 0.846 0.614 1.00 96.69 134 TRP A O 1
ATOM 1046 N N . LEU A 1 135 ? -5.887 0.958 -1.411 1.00 96.44 135 LEU A N 1
ATOM 1047 C CA . LEU A 1 135 ? -5.307 2.251 -1.793 1.00 96.44 135 LEU A CA 1
ATOM 1048 C C . LEU A 1 135 ? -5.926 3.401 -0.983 1.00 96.44 135 LEU A C 1
ATOM 1050 O O . LEU A 1 135 ? -5.183 4.208 -0.423 1.00 96.44 135 LEU A O 1
ATOM 1054 N N . GLU A 1 136 ? -7.251 3.430 -0.829 1.00 95.94 136 GLU A N 1
ATOM 1055 C CA . GLU A 1 136 ? -7.924 4.428 0.017 1.00 95.94 136 GLU A CA 1
ATOM 1056 C C . GLU A 1 136 ? -7.530 4.280 1.496 1.00 95.94 136 GLU A C 1
ATOM 1058 O O . GLU A 1 136 ? -7.210 5.266 2.161 1.00 95.94 136 GLU A O 1
ATOM 1063 N N . ILE A 1 137 ? -7.447 3.046 2.012 1.00 95.94 137 ILE A N 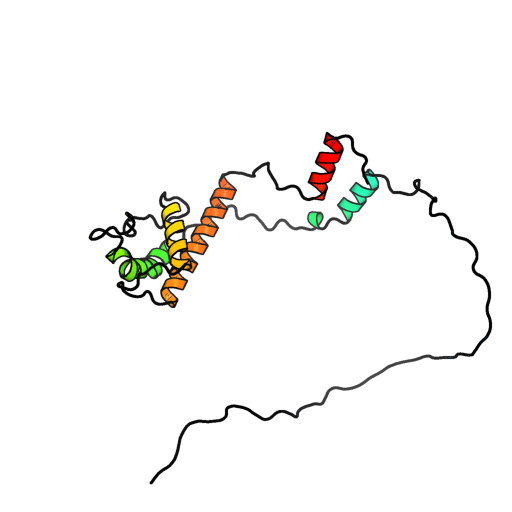1
ATOM 1064 C CA . ILE A 1 137 ? -7.008 2.780 3.393 1.00 95.94 137 ILE A CA 1
ATOM 1065 C C . ILE A 1 137 ? -5.587 3.304 3.638 1.00 95.94 137 ILE A C 1
ATOM 1067 O O . ILE A 1 137 ? -5.348 3.931 4.671 1.00 95.94 137 ILE A O 1
ATOM 1071 N N . VAL A 1 138 ? -4.634 3.092 2.719 1.00 96.56 138 VAL A N 1
ATOM 1072 C CA . VAL A 1 138 ? -3.277 3.636 2.904 1.00 96.56 138 VAL A CA 1
ATOM 1073 C C . VAL A 1 138 ? -3.238 5.161 2.725 1.00 96.56 138 VAL A C 1
ATOM 1075 O O . VAL A 1 138 ? -2.425 5.812 3.379 1.00 96.56 138 VAL A O 1
ATOM 1078 N N . ALA A 1 139 ? -4.127 5.755 1.921 1.00 96.69 139 ALA A N 1
ATOM 1079 C CA . ALA A 1 139 ? -4.246 7.207 1.781 1.00 96.69 139 ALA A CA 1
ATOM 1080 C C . ALA A 1 139 ? -4.722 7.874 3.085 1.00 96.69 139 ALA A C 1
ATOM 1082 O O . ALA A 1 139 ? -3.990 8.693 3.646 1.00 96.69 139 ALA A O 1
ATOM 1083 N N . VAL A 1 140 ? -5.871 7.467 3.641 1.00 95.38 140 VAL A N 1
ATOM 1084 C CA . VAL A 1 140 ? -6.402 8.054 4.893 1.00 95.38 140 VAL A CA 1
ATOM 1085 C C . VAL A 1 140 ? -5.483 7.793 6.094 1.00 95.38 140 VAL A C 1
ATOM 1087 O O . VAL A 1 140 ? -5.333 8.651 6.968 1.00 95.38 140 VAL A O 1
ATOM 1090 N N . LEU A 1 141 ? -4.793 6.642 6.119 1.00 95.12 141 LEU A N 1
ATOM 1091 C CA . LEU A 1 141 ? -3.772 6.343 7.129 1.00 95.12 141 LEU A CA 1
ATOM 1092 C C . LEU A 1 141 ? -2.517 7.210 6.972 1.00 95.12 141 LEU A C 1
ATOM 1094 O O . LEU A 1 141 ? -1.956 7.616 7.990 1.00 95.12 141 LEU A O 1
ATOM 1098 N N . ASN A 1 142 ? -2.073 7.525 5.751 1.00 95.50 142 ASN A N 1
ATOM 1099 C CA . ASN A 1 142 ? -0.956 8.448 5.513 1.00 95.50 142 ASN A CA 1
ATOM 1100 C C . ASN A 1 142 ? -1.317 9.882 5.921 1.00 95.50 142 ASN A C 1
ATOM 1102 O O . ASN A 1 142 ? -0.555 10.508 6.659 1.00 95.50 142 ASN A O 1
ATOM 1106 N N . ASN A 1 143 ? -2.501 10.360 5.532 1.00 94.56 143 ASN A N 1
ATOM 1107 C CA . ASN A 1 143 ? -2.993 11.696 5.880 1.00 94.56 143 ASN A CA 1
ATOM 1108 C C . ASN A 1 143 ? -3.232 11.860 7.393 1.00 94.56 143 ASN A C 1
ATOM 1110 O O . ASN A 1 143 ? -3.112 12.961 7.924 1.00 94.56 143 ASN A O 1
ATOM 1114 N N . GLY A 1 144 ? -3.513 10.762 8.106 1.00 92.00 144 GLY A N 1
ATOM 1115 C CA . GLY A 1 144 ? -3.802 10.779 9.544 1.00 92.00 144 GLY A CA 1
ATOM 1116 C C . GLY A 1 144 ? -5.258 11.114 9.873 1.00 92.00 144 GLY A C 1
ATOM 1117 O O . GLY A 1 144 ? -5.564 11.431 11.017 1.00 92.00 144 GLY A O 1
ATOM 1118 N N . GLU A 1 145 ? -6.147 11.018 8.883 1.00 91.31 145 GLU A N 1
ATOM 1119 C CA . GLU A 1 145 ? -7.600 11.192 9.022 1.00 91.31 145 GLU A CA 1
ATOM 1120 C C . GLU A 1 145 ? -8.242 10.060 9.841 1.00 91.31 145 GLU A C 1
ATOM 1122 O O . GLU A 1 145 ? -9.293 10.243 10.454 1.00 91.31 145 GLU A O 1
ATOM 1127 N N . MET A 1 146 ? -7.596 8.889 9.860 1.00 92.81 146 MET A N 1
ATOM 1128 C CA . MET A 1 146 ? -8.042 7.695 10.575 1.00 92.81 146 MET A CA 1
ATOM 1129 C C . MET A 1 146 ? -6.999 7.231 11.608 1.00 92.81 146 MET A C 1
ATOM 1131 O O . MET A 1 146 ? -5.822 7.095 11.257 1.00 92.81 146 MET A O 1
ATOM 1135 N N . PRO A 1 147 ? -7.407 6.883 12.849 1.00 90.31 147 PRO A N 1
ATOM 1136 C CA . PRO A 1 147 ? -8.770 6.969 13.399 1.00 90.31 147 PRO A CA 1
ATOM 1137 C C . PRO A 1 147 ? -9.202 8.411 13.746 1.00 90.31 147 PRO A C 1
ATOM 1139 O O . PRO A 1 147 ? -8.339 9.220 14.091 1.00 90.31 147 PRO A O 1
ATOM 1142 N N . PRO A 1 148 ? -10.515 8.724 13.738 1.00 88.69 148 PRO A N 1
ATOM 1143 C CA . PRO A 1 148 ? -11.027 10.034 14.142 1.00 88.69 148 PRO A CA 1
ATOM 1144 C C . PRO A 1 148 ? -10.846 10.296 15.648 1.00 88.69 148 PRO A C 1
ATOM 1146 O O . PRO A 1 148 ? -10.551 9.392 16.432 1.00 88.69 148 PRO A O 1
ATOM 1149 N N . ALA A 1 149 ? -11.024 11.552 16.068 1.00 86.31 149 ALA A N 1
ATOM 1150 C CA . ALA A 1 149 ? -10.685 12.018 17.418 1.00 86.31 149 ALA A CA 1
ATOM 1151 C C . ALA A 1 149 ? -11.515 11.393 18.563 1.00 86.31 149 ALA A C 1
ATOM 1153 O O . ALA A 1 149 ? -11.062 11.388 19.706 1.00 86.31 149 ALA A O 1
ATOM 1154 N N . ASP A 1 150 ? -12.704 10.858 18.274 1.00 83.44 150 ASP A N 1
ATOM 1155 C CA . ASP A 1 150 ? -13.563 10.111 19.205 1.00 83.44 150 ASP A CA 1
ATOM 1156 C C . ASP A 1 150 ? -13.271 8.594 19.218 1.00 83.44 150 ASP A C 1
ATOM 1158 O O . ASP A 1 150 ? -13.795 7.845 20.052 1.00 83.44 150 ASP A O 1
ATOM 1162 N N . ALA A 1 151 ? -12.428 8.109 18.301 1.00 85.69 151 ALA A N 1
ATOM 1163 C CA . ALA A 1 151 ? -12.089 6.701 18.185 1.00 85.69 151 ALA A CA 1
ATOM 1164 C C . ALA A 1 151 ? -10.920 6.279 19.095 1.00 85.69 151 ALA A C 1
ATOM 1166 O O . ALA A 1 151 ? -10.224 7.075 19.723 1.00 85.69 151 ALA A O 1
ATOM 1167 N N . THR A 1 152 ? -10.684 4.966 19.177 1.00 81.88 152 THR A N 1
ATOM 1168 C CA . THR A 1 152 ? -9.493 4.446 19.858 1.00 81.88 152 THR A CA 1
ATOM 1169 C C . THR A 1 152 ? -8.260 4.794 19.032 1.00 81.88 152 THR A C 1
ATOM 1171 O O . THR A 1 152 ? -8.082 4.261 17.938 1.00 81.88 152 THR A O 1
ATOM 1174 N N . LYS A 1 153 ? -7.410 5.675 19.571 1.00 84.06 153 LYS A N 1
ATOM 1175 C CA . LYS A 1 153 ? -6.172 6.111 18.921 1.00 84.06 153 LYS A CA 1
ATOM 1176 C C . LYS A 1 153 ? -5.293 4.912 18.551 1.00 84.06 153 LYS A C 1
ATOM 1178 O O . LYS A 1 153 ? -4.911 4.120 19.412 1.00 84.06 153 LYS A O 1
ATOM 1183 N N . LEU A 1 154 ? -4.943 4.820 17.271 1.00 89.81 154 LEU A N 1
ATOM 1184 C CA . LEU A 1 154 ? -3.962 3.869 16.762 1.00 89.81 154 LEU A CA 1
ATOM 1185 C C . LEU A 1 154 ? -2.557 4.317 17.195 1.00 89.81 154 LEU A C 1
ATOM 1187 O O . LEU A 1 154 ? -2.195 5.479 17.011 1.00 89.81 154 LEU A O 1
ATOM 1191 N N . GLY A 1 155 ? -1.773 3.415 17.788 1.00 91.69 155 GLY A N 1
ATOM 1192 C CA . GLY A 1 155 ? -0.396 3.714 18.184 1.00 91.69 155 GLY A CA 1
ATOM 1193 C C . GLY A 1 155 ? 0.508 3.891 16.964 1.00 91.69 155 GLY A C 1
ATOM 1194 O O . GLY A 1 155 ? 0.405 3.125 16.006 1.00 91.69 155 GLY A O 1
ATOM 1195 N N . ASP A 1 156 ? 1.429 4.858 17.003 1.00 92.12 156 ASP A N 1
ATOM 1196 C CA . ASP A 1 156 ? 2.236 5.246 15.834 1.00 92.12 156 ASP A CA 1
ATOM 1197 C C . ASP A 1 156 ? 3.028 4.069 15.239 1.00 92.12 156 ASP A C 1
ATOM 1199 O O . ASP A 1 156 ? 3.110 3.917 14.024 1.00 92.12 156 ASP A O 1
ATOM 1203 N N . ARG A 1 157 ? 3.529 3.163 16.093 1.00 94.50 157 ARG A N 1
ATOM 1204 C CA . ARG A 1 157 ? 4.222 1.931 15.671 1.00 94.50 157 ARG A CA 1
ATOM 1205 C C . ARG A 1 157 ? 3.338 0.985 14.857 1.00 94.50 157 ARG A C 1
ATOM 1207 O O . ARG A 1 157 ? 3.835 0.324 13.949 1.00 94.50 157 ARG A O 1
ATOM 1214 N N . ASP A 1 158 ? 2.054 0.902 15.190 1.00 94.88 158 ASP A N 1
ATOM 1215 C CA . ASP A 1 158 ? 1.103 0.025 14.510 1.00 94.88 158 ASP A CA 1
ATOM 1216 C C . ASP A 1 158 ? 0.544 0.700 13.250 1.00 94.88 158 ASP A C 1
ATOM 1218 O O . ASP A 1 158 ? 0.406 0.033 12.227 1.00 94.88 158 ASP A O 1
ATOM 1222 N N . ARG A 1 159 ? 0.341 2.029 13.271 1.00 94.75 159 ARG A N 1
ATOM 1223 C CA . ARG A 1 159 ? 0.067 2.842 12.070 1.00 94.75 159 ARG A CA 1
ATOM 1224 C C . ARG A 1 159 ? 1.166 2.658 11.024 1.00 94.75 159 ARG A C 1
ATOM 1226 O O . ARG A 1 159 ? 0.864 2.280 9.895 1.00 94.75 159 ARG A O 1
ATOM 1233 N N . THR A 1 160 ? 2.431 2.841 11.410 1.00 95.62 160 THR A N 1
ATOM 1234 C CA . THR A 1 160 ? 3.580 2.624 10.521 1.00 95.62 160 THR A CA 1
ATOM 1235 C C . THR A 1 160 ? 3.626 1.187 10.005 1.00 95.62 160 THR A C 1
ATOM 1237 O O . THR A 1 160 ? 3.726 1.007 8.798 1.00 95.62 160 THR A O 1
ATOM 1240 N N . ARG A 1 161 ? 3.442 0.163 10.857 1.00 96.12 161 ARG A N 1
ATOM 1241 C CA . ARG A 1 161 ? 3.442 -1.244 10.408 1.00 96.12 161 ARG A CA 1
ATOM 1242 C C . ARG A 1 161 ? 2.369 -1.531 9.347 1.00 96.12 161 ARG A C 1
ATOM 1244 O O . ARG A 1 161 ? 2.647 -2.234 8.378 1.00 96.12 161 ARG A O 1
ATOM 1251 N N . VAL A 1 162 ? 1.153 -1.001 9.514 1.00 96.56 162 VAL A N 1
ATOM 1252 C CA . VAL A 1 162 ? 0.069 -1.162 8.526 1.00 96.56 162 VAL A CA 1
ATOM 1253 C C . VAL A 1 162 ? 0.425 -0.463 7.209 1.00 96.56 162 VAL A C 1
ATOM 1255 O O . VAL A 1 162 ? 0.284 -1.071 6.148 1.00 96.56 162 VAL A O 1
ATOM 1258 N N . ILE A 1 163 ? 0.939 0.770 7.267 1.00 96.94 163 ILE A N 1
ATOM 1259 C CA . ILE A 1 163 ? 1.350 1.545 6.084 1.00 96.94 163 ILE A CA 1
ATOM 1260 C C . ILE A 1 163 ? 2.519 0.873 5.349 1.00 96.94 163 ILE A C 1
ATOM 1262 O O . ILE A 1 163 ? 2.479 0.772 4.124 1.00 96.94 163 ILE A O 1
ATOM 1266 N N . GLU A 1 164 ? 3.537 0.383 6.060 1.00 96.94 164 GLU A N 1
ATOM 1267 C CA . GLU A 1 164 ? 4.694 -0.321 5.486 1.00 96.94 164 GLU A CA 1
ATOM 1268 C C . GLU A 1 164 ? 4.281 -1.626 4.795 1.00 96.94 164 GLU A C 1
ATOM 1270 O O . GLU A 1 164 ? 4.702 -1.885 3.663 1.00 96.94 164 GLU A O 1
ATOM 1275 N N . TRP A 1 165 ? 3.422 -2.429 5.438 1.00 97.56 165 TRP A N 1
ATOM 1276 C CA . TRP A 1 165 ? 2.912 -3.662 4.842 1.00 97.56 165 TRP A CA 1
ATOM 1277 C C . TRP A 1 165 ? 2.103 -3.372 3.573 1.00 97.56 165 TRP A C 1
ATOM 1279 O O . TRP A 1 165 ? 2.456 -3.889 2.511 1.00 97.56 165 TRP A O 1
ATOM 1289 N N . LEU A 1 166 ? 1.102 -2.483 3.654 1.00 97.50 166 LEU A N 1
ATOM 1290 C CA . LEU A 1 166 ? 0.276 -2.084 2.508 1.00 97.50 166 LEU A CA 1
ATOM 1291 C C . LEU A 1 166 ? 1.130 -1.529 1.367 1.00 97.50 166 LEU A C 1
ATOM 1293 O O . LEU A 1 166 ? 1.038 -2.012 0.243 1.00 97.50 166 LEU A O 1
ATOM 1297 N N . SER A 1 167 ? 2.006 -0.561 1.647 1.00 96.38 167 SER A N 1
ATOM 1298 C CA . SER A 1 167 ? 2.850 0.082 0.630 1.00 96.38 167 SER A CA 1
ATOM 1299 C C . SER A 1 167 ? 3.730 -0.922 -0.113 1.00 96.38 167 SER A C 1
ATOM 1301 O O . SER A 1 167 ? 3.932 -0.792 -1.320 1.00 96.38 167 SER A O 1
ATOM 1303 N N . SER A 1 168 ? 4.236 -1.941 0.585 1.00 96.19 168 SER A N 1
ATOM 1304 C CA . SER A 1 168 ? 5.043 -3.001 -0.015 1.00 96.19 168 SER A CA 1
ATOM 1305 C C . SER A 1 168 ? 4.206 -3.944 -0.890 1.00 96.19 168 SER A C 1
ATOM 1307 O O . SER A 1 168 ? 4.581 -4.170 -2.044 1.00 96.19 168 SER A O 1
ATOM 1309 N N . GLU A 1 169 ? 3.041 -4.416 -0.425 1.00 96.62 169 GLU A N 1
ATOM 1310 C CA . GLU A 1 169 ? 2.163 -5.264 -1.250 1.00 96.62 169 GLU A CA 1
ATOM 1311 C C . GLU A 1 169 ? 1.622 -4.500 -2.472 1.00 96.62 169 GLU A C 1
ATOM 1313 O O . GLU A 1 169 ? 1.637 -5.031 -3.583 1.00 96.62 169 GLU A O 1
ATOM 1318 N N . ILE A 1 170 ? 1.243 -3.224 -2.309 1.00 95.88 170 ILE A N 1
ATOM 1319 C CA . ILE A 1 170 ? 0.841 -2.320 -3.401 1.00 95.88 170 ILE A CA 1
ATOM 1320 C C . ILE A 1 170 ? 1.960 -2.212 -4.444 1.00 95.88 170 ILE A C 1
ATOM 1322 O O . ILE A 1 170 ? 1.699 -2.351 -5.640 1.00 95.88 170 ILE A O 1
ATOM 1326 N N . GLN A 1 171 ? 3.214 -1.993 -4.030 1.00 94.50 171 GLN A N 1
ATOM 1327 C CA . GLN A 1 171 ? 4.353 -1.903 -4.953 1.00 94.50 171 GLN A CA 1
ATOM 1328 C C . GLN A 1 171 ? 4.594 -3.215 -5.710 1.00 94.50 171 GLN A C 1
ATOM 1330 O O . GLN A 1 171 ? 4.797 -3.185 -6.929 1.00 94.50 171 GLN A O 1
ATOM 1335 N N . VAL A 1 172 ? 4.539 -4.356 -5.017 1.00 93.81 172 VAL A N 1
ATOM 1336 C CA . VAL A 1 172 ? 4.704 -5.692 -5.608 1.00 93.81 172 VAL A CA 1
ATOM 1337 C C . VAL A 1 172 ? 3.590 -5.977 -6.618 1.00 93.81 172 VAL A C 1
ATOM 1339 O O . VAL A 1 172 ? 3.873 -6.321 -7.767 1.00 93.81 172 VAL A O 1
ATOM 1342 N N . ALA A 1 173 ? 2.333 -5.747 -6.244 1.00 93.44 173 ALA A N 1
ATOM 1343 C CA . ALA A 1 173 ? 1.180 -5.936 -7.114 1.00 93.44 173 ALA A CA 1
ATOM 1344 C C . ALA A 1 173 ? 1.188 -4.997 -8.328 1.00 93.44 173 ALA A C 1
ATOM 1346 O O . ALA A 1 173 ? 0.962 -5.425 -9.461 1.00 93.44 173 ALA A O 1
ATOM 1347 N N . SER A 1 174 ? 1.539 -3.728 -8.119 1.00 91.31 174 SER A N 1
ATOM 1348 C CA . SER A 1 174 ? 1.710 -2.725 -9.173 1.00 91.31 174 SER A CA 1
ATOM 1349 C C . SER A 1 174 ? 2.830 -3.110 -10.156 1.00 91.31 174 SER A C 1
ATOM 1351 O O . SER A 1 174 ? 2.699 -2.903 -11.364 1.00 91.31 174 SER A O 1
ATOM 1353 N N . ALA A 1 175 ? 3.917 -3.727 -9.676 1.00 89.56 175 ALA A N 1
ATOM 1354 C CA . ALA A 1 175 ? 4.977 -4.264 -10.529 1.00 89.56 175 ALA A CA 1
ATOM 1355 C C . ALA A 1 175 ? 4.524 -5.497 -11.332 1.00 89.56 175 ALA A C 1
ATOM 1357 O O . ALA A 1 175 ? 4.802 -5.567 -12.529 1.00 89.56 175 ALA A O 1
ATOM 1358 N N . VAL A 1 176 ? 3.787 -6.427 -10.715 1.00 90.25 176 VAL A N 1
ATOM 1359 C CA . VAL A 1 176 ? 3.244 -7.615 -11.397 1.00 90.25 176 VAL A CA 1
ATOM 1360 C C . VAL A 1 176 ? 2.198 -7.235 -12.447 1.00 90.25 176 VAL A C 1
ATOM 1362 O O . VAL A 1 176 ? 2.260 -7.751 -13.561 1.00 90.25 176 VAL A O 1
ATOM 1365 N N . ARG A 1 177 ? 1.292 -6.289 -12.161 1.00 87.50 177 ARG A N 1
ATOM 1366 C CA . ARG A 1 177 ? 0.324 -5.775 -13.149 1.00 87.50 177 ARG A CA 1
ATOM 1367 C C . ARG A 1 177 ? 1.031 -5.157 -14.362 1.00 87.50 177 ARG A C 1
ATOM 1369 O O . ARG A 1 177 ? 0.739 -5.560 -15.485 1.00 87.50 177 ARG A O 1
ATOM 1376 N N . ARG A 1 178 ? 2.042 -4.299 -14.151 1.00 85.12 178 ARG A N 1
ATOM 1377 C CA . ARG A 1 178 ? 2.878 -3.750 -15.243 1.00 85.12 178 ARG A CA 1
ATOM 1378 C C . ARG A 1 178 ? 3.657 -4.809 -16.030 1.00 85.12 178 ARG A C 1
ATOM 1380 O O . ARG A 1 178 ? 3.934 -4.587 -17.201 1.00 85.12 178 ARG A O 1
ATOM 1387 N N . ALA A 1 179 ? 4.042 -5.925 -15.411 1.00 84.44 179 ALA A N 1
ATOM 1388 C CA . ALA A 1 179 ? 4.708 -7.022 -16.114 1.00 84.44 179 ALA A CA 1
ATOM 1389 C C . ALA A 1 179 ? 3.719 -7.847 -16.960 1.00 84.44 179 ALA A C 1
ATOM 1391 O O . ALA A 1 179 ? 4.029 -8.179 -18.102 1.00 84.44 179 ALA A O 1
ATOM 1392 N N . LYS A 1 180 ? 2.518 -8.129 -16.430 1.00 83.56 180 LYS A N 1
ATOM 1393 C CA . LYS A 1 180 ? 1.443 -8.860 -17.129 1.00 83.56 180 LYS A CA 1
ATOM 1394 C C . LYS A 1 180 ? 0.870 -8.082 -18.323 1.00 83.56 180 LYS A C 1
ATOM 1396 O O . LYS A 1 180 ? 0.581 -8.686 -19.346 1.00 83.56 180 LYS A O 1
ATOM 1401 N N . GLN A 1 181 ? 0.730 -6.758 -18.213 1.00 75.31 181 GLN A N 1
ATOM 1402 C CA . GLN A 1 181 ? 0.170 -5.888 -19.265 1.00 75.31 181 GLN A CA 1
ATOM 1403 C C . GLN A 1 181 ? 1.104 -5.664 -20.474 1.00 75.31 181 GLN A C 1
ATOM 1405 O O . GLN A 1 181 ? 0.743 -4.947 -21.406 1.00 75.31 181 GLN A O 1
ATOM 1410 N N . GLY A 1 182 ? 2.295 -6.272 -20.480 1.00 69.44 182 GLY A N 1
ATOM 1411 C CA . GLY A 1 182 ? 3.298 -6.082 -21.523 1.00 69.44 182 GLY A CA 1
ATOM 1412 C C . GLY A 1 182 ? 3.990 -4.717 -21.455 1.00 69.44 182 GLY A C 1
ATOM 1413 O O . GLY A 1 182 ? 3.753 -3.890 -20.573 1.00 69.44 182 GLY A O 1
ATOM 1414 N N . HIS A 1 183 ? 4.902 -4.471 -22.394 1.00 67.50 183 HIS A N 1
ATOM 1415 C CA . HIS A 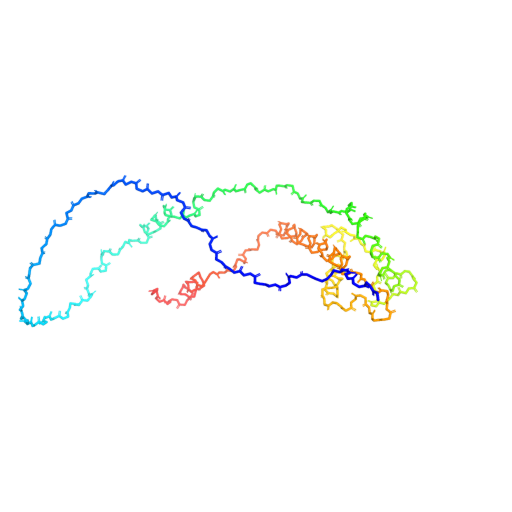1 183 ? 5.524 -3.158 -22.524 1.00 67.50 183 HIS A CA 1
ATOM 1416 C C . HIS A 1 183 ? 4.620 -2.224 -23.328 1.00 67.50 183 HIS A C 1
ATOM 1418 O O . HIS A 1 183 ? 4.390 -2.455 -24.512 1.00 67.50 183 HIS A O 1
ATOM 1424 N N . SER A 1 184 ? 4.181 -1.131 -22.697 1.00 67.44 184 SER A N 1
ATOM 1425 C CA . SER A 1 184 ? 3.671 0.042 -23.411 1.00 67.44 184 SER A CA 1
ATOM 1426 C C . SER A 1 184 ? 4.663 0.441 -24.507 1.00 67.44 184 SER A C 1
ATOM 1428 O O . SER A 1 184 ? 5.811 0.780 -24.204 1.00 67.44 184 SER A O 1
ATOM 1430 N N . SER A 1 185 ? 4.219 0.427 -25.765 1.00 65.50 185 SER A N 1
ATOM 1431 C CA . SER A 1 185 ? 4.973 0.967 -26.904 1.00 65.50 185 SER A CA 1
ATOM 1432 C C . SER A 1 185 ? 5.282 2.455 -26.711 1.00 65.50 185 SER A C 1
ATOM 1434 O O . SER A 1 185 ? 6.347 2.931 -27.104 1.00 65.50 185 SER A O 1
ATOM 1436 N N . PHE A 1 186 ? 4.402 3.173 -26.006 1.00 68.94 186 PHE A N 1
ATOM 1437 C CA . PHE A 1 186 ? 4.633 4.531 -25.526 1.00 68.94 186 PHE A CA 1
ATOM 1438 C C . PHE A 1 186 ? 5.640 4.539 -24.367 1.00 68.94 186 PHE A C 1
ATOM 1440 O O . PHE A 1 186 ? 5.291 4.625 -23.185 1.00 68.94 186 PHE A O 1
ATOM 1447 N N . ARG A 1 187 ? 6.923 4.484 -24.726 1.00 76.88 187 ARG A N 1
ATOM 1448 C CA . ARG A 1 187 ? 8.031 5.009 -23.921 1.00 76.88 187 ARG A CA 1
ATOM 1449 C C . ARG A 1 187 ? 7.972 6.542 -23.962 1.00 76.88 187 ARG A C 1
ATOM 1451 O O . ARG A 1 187 ? 7.757 7.120 -25.022 1.00 76.88 187 ARG A O 1
ATOM 1458 N N . ARG A 1 188 ? 8.234 7.220 -22.837 1.00 82.12 188 ARG A N 1
ATOM 1459 C CA . ARG A 1 188 ? 8.500 8.671 -22.865 1.00 82.12 188 ARG A CA 1
ATOM 1460 C C . ARG A 1 188 ? 9.783 8.931 -23.656 1.00 82.12 188 ARG A C 1
ATOM 1462 O O . ARG A 1 188 ? 10.852 8.500 -23.222 1.00 82.12 188 ARG A O 1
ATOM 1469 N N . MET A 1 189 ? 9.665 9.630 -24.782 1.00 87.56 189 MET A N 1
ATOM 1470 C CA . MET A 1 189 ? 10.816 10.134 -25.529 1.00 87.56 189 MET A CA 1
ATOM 1471 C C . MET A 1 189 ? 11.656 11.062 -24.647 1.00 87.56 189 MET A C 1
ATOM 1473 O O . MET A 1 189 ? 11.135 11.850 -23.855 1.00 87.56 189 MET A O 1
ATOM 1477 N N . THR A 1 190 ? 12.971 10.973 -24.790 1.00 87.56 190 THR A N 1
ATOM 1478 C CA . THR A 1 190 ? 13.908 11.985 -24.306 1.00 87.56 190 THR A CA 1
ATOM 1479 C C . THR A 1 190 ? 13.746 13.278 -25.105 1.00 87.56 190 THR A C 1
ATOM 1481 O O . THR A 1 190 ? 13.240 13.278 -26.227 1.00 87.56 190 THR A O 1
ATOM 1484 N N . ARG A 1 191 ? 14.239 14.396 -24.558 1.00 88.75 191 ARG A N 1
ATOM 1485 C CA . ARG A 1 191 ? 14.231 15.699 -25.246 1.00 88.75 191 ARG A CA 1
ATOM 1486 C C . ARG A 1 191 ? 14.908 15.649 -26.626 1.00 88.75 191 ARG A C 1
ATOM 1488 O O . ARG A 1 191 ? 14.473 16.340 -27.535 1.00 88.75 191 ARG A O 1
ATOM 1495 N N . TYR A 1 192 ? 15.942 14.819 -26.782 1.00 89.75 192 TYR A N 1
ATOM 1496 C CA . TYR A 1 192 ? 16.637 14.617 -28.055 1.00 89.75 192 TYR A CA 1
ATOM 1497 C C . TYR A 1 192 ? 15.768 13.856 -29.072 1.00 89.75 192 TYR A C 1
ATOM 1499 O O . TYR A 1 192 ? 15.554 14.359 -30.172 1.00 89.75 192 TYR A O 1
ATOM 1507 N N . GLU A 1 193 ? 15.209 12.702 -28.679 1.00 89.06 193 GLU A N 1
ATOM 1508 C CA . GLU A 1 193 ? 14.311 11.887 -29.520 1.00 89.06 193 GLU A CA 1
ATOM 1509 C C . GLU A 1 193 ? 13.062 12.681 -29.950 1.00 89.06 193 GLU A C 1
ATOM 1511 O O . GLU A 1 193 ? 12.648 12.603 -31.104 1.00 89.06 193 GLU A O 1
ATOM 1516 N N . TYR A 1 194 ? 12.499 13.502 -29.056 1.00 91.44 194 TYR A N 1
ATOM 1517 C CA . TYR A 1 194 ? 11.373 14.390 -29.363 1.00 91.44 194 TYR A CA 1
ATOM 1518 C C . TYR A 1 194 ? 11.750 15.493 -30.364 1.00 91.44 194 TYR A C 1
ATOM 1520 O O . TYR A 1 194 ? 11.037 15.691 -31.344 1.00 91.44 194 TYR A O 1
ATOM 1528 N N . ASN A 1 195 ? 12.883 16.178 -30.159 1.00 90.12 195 ASN A N 1
ATOM 1529 C CA . ASN A 1 195 ? 13.358 17.205 -31.089 1.00 90.12 195 ASN A CA 1
ATOM 1530 C C . ASN A 1 195 ? 13.595 16.638 -32.498 1.00 90.12 195 ASN A C 1
ATOM 1532 O O . ASN A 1 195 ? 13.165 17.260 -33.463 1.00 90.12 195 ASN A O 1
ATOM 1536 N N . HIS A 1 196 ? 14.207 15.454 -32.608 1.00 89.81 196 HIS A N 1
ATOM 1537 C CA . HIS A 1 196 ? 14.445 14.813 -33.906 1.00 89.81 196 HIS A CA 1
ATOM 1538 C C . HIS A 1 196 ? 13.126 14.387 -34.555 1.00 89.81 196 HIS A C 1
ATOM 1540 O O . HIS A 1 196 ? 12.900 14.684 -35.718 1.00 89.81 196 HIS A O 1
ATOM 1546 N N . SER A 1 197 ? 12.185 13.836 -33.781 1.00 88.88 197 SER A N 1
ATOM 1547 C CA . SER A 1 197 ? 10.840 13.515 -34.285 1.00 88.88 197 SER A CA 1
ATOM 1548 C C . SER A 1 197 ? 10.094 14.743 -34.836 1.00 88.88 197 SER A C 1
ATOM 1550 O O . SER A 1 197 ? 9.319 14.613 -35.779 1.00 88.88 197 SER A O 1
ATOM 1552 N N . LEU A 1 198 ? 10.321 15.940 -34.275 1.00 92.50 198 LEU A N 1
ATOM 1553 C CA . LEU A 1 198 ? 9.801 17.196 -34.830 1.00 92.50 198 LEU A CA 1
ATOM 1554 C C . LEU A 1 198 ? 10.586 17.675 -36.060 1.00 92.50 198 LEU A C 1
ATOM 1556 O O . LEU A 1 198 ? 9.972 18.199 -36.984 1.00 92.50 198 LEU A O 1
ATOM 1560 N N . GLN A 1 199 ? 11.912 17.512 -36.089 1.00 91.94 199 GLN A N 1
ATOM 1561 C CA . GLN A 1 199 ? 12.743 17.866 -37.246 1.00 91.94 199 GLN A CA 1
ATOM 1562 C C . GLN A 1 199 ? 12.380 17.011 -38.468 1.00 91.94 199 GLN A C 1
ATOM 1564 O O . GLN A 1 199 ? 12.095 17.572 -39.525 1.00 91.94 199 GLN A O 1
ATOM 1569 N N . ASP A 1 200 ? 12.260 15.694 -38.288 1.00 90.19 200 ASP A N 1
ATOM 1570 C CA . ASP A 1 200 ? 11.833 14.724 -39.302 1.00 90.19 200 ASP A CA 1
ATOM 1571 C C . ASP A 1 200 ? 10.425 15.039 -39.844 1.00 90.19 200 ASP A C 1
ATOM 1573 O O . ASP A 1 200 ? 10.203 15.020 -41.054 1.00 90.19 200 ASP A O 1
ATOM 1577 N N . LEU A 1 201 ? 9.468 15.356 -38.959 1.00 93.50 201 LEU A N 1
ATOM 1578 C CA . LEU A 1 201 ? 8.069 15.615 -39.326 1.00 93.50 201 LEU A CA 1
ATOM 1579 C C . LEU A 1 201 ? 7.857 16.977 -40.011 1.00 93.50 201 LEU A C 1
ATOM 1581 O O . LEU A 1 201 ? 6.937 17.121 -40.814 1.00 93.50 201 LEU A O 1
ATOM 1585 N N . LEU A 1 202 ? 8.675 17.980 -39.677 1.00 94.31 202 LEU A N 1
ATOM 1586 C CA . LEU A 1 202 ? 8.529 19.364 -40.150 1.00 94.31 202 LEU A CA 1
ATOM 1587 C C . LEU A 1 202 ? 9.568 19.766 -41.213 1.00 94.31 202 LEU A C 1
ATOM 1589 O O . LEU A 1 202 ? 9.530 20.896 -41.696 1.00 94.31 202 LEU A O 1
ATOM 1593 N N . GLY A 1 203 ? 10.503 18.878 -41.568 1.00 89.56 203 GLY A N 1
ATOM 1594 C CA . GLY A 1 203 ? 11.578 19.157 -42.528 1.00 89.56 203 GLY A CA 1
ATOM 1595 C C . GLY A 1 203 ? 12.590 20.205 -42.044 1.00 89.56 203 GLY A C 1
ATOM 1596 O O . GLY A 1 203 ? 13.185 20.909 -42.861 1.00 89.56 203 GLY A O 1
ATOM 1597 N N . LEU A 1 204 ? 12.762 20.353 -40.727 1.00 88.00 204 LEU A N 1
ATOM 1598 C CA . LEU A 1 204 ? 13.653 21.360 -40.142 1.00 88.00 204 LEU A CA 1
ATOM 1599 C C . LEU A 1 204 ? 15.116 20.880 -40.148 1.00 88.00 204 LEU A C 1
ATOM 1601 O O . LEU A 1 204 ? 15.369 19.693 -39.940 1.00 88.00 204 LEU A O 1
ATOM 1605 N N . PRO A 1 205 ? 16.099 21.781 -40.338 1.00 77.62 205 PRO A N 1
ATOM 1606 C CA . PRO A 1 205 ? 17.508 21.405 -40.341 1.00 77.62 205 PRO A CA 1
ATOM 1607 C C . PRO A 1 205 ? 17.969 20.886 -38.971 1.00 77.62 205 PRO A C 1
ATOM 1609 O O . PRO A 1 205 ? 17.591 21.421 -37.924 1.00 77.62 205 PRO A O 1
ATOM 1612 N N . TYR A 1 206 ? 18.834 19.871 -38.992 1.00 73.00 206 TYR A N 1
ATOM 1613 C CA . TYR A 1 206 ? 19.572 19.409 -37.815 1.00 73.00 206 TYR A CA 1
ATOM 1614 C C . TYR A 1 206 ? 20.673 20.417 -37.458 1.00 73.00 206 TYR A C 1
ATOM 1616 O O . TYR A 1 206 ? 21.388 20.892 -38.346 1.00 73.00 206 TYR A O 1
ATOM 1624 N N . ASN A 1 207 ? 20.801 20.741 -36.170 1.00 63.41 207 ASN A N 1
ATOM 1625 C CA . ASN A 1 207 ? 21.642 21.816 -35.639 1.00 63.41 207 ASN A CA 1
ATOM 1626 C C . ASN A 1 207 ? 22.237 21.486 -34.261 1.00 63.41 207 ASN A C 1
ATOM 1628 O O . ASN A 1 207 ? 21.626 20.674 -33.530 1.00 63.41 207 ASN A O 1
#

Foldseek 3Di:
DDDDDDDDDDDDDDDDDDDDDDDDDDDDDDDDDDDDDDDDDDDDDDDPPDPPVPDDDPVVVVVVCVVVPPVVVDDDPDDPPDQDDQPVVCCVPQQVVLCVQFPCVQCDDPHNPVVHHPVPADSQCQPGDCVVVLVVVLVCLVVVVPPPPPTDDRDPVNSVVSNVSSVVSNVSNVVVVCVVVDDDPDDPDDPVRVVVVCCVVVVNDDD

Radius of gyration: 34.96 Å; chains: 1; bounding box: 88×61×100 Å

Sequence (207 aa):
MNRDRTESHCRQVSWLIALLCAMSAAATGQSNNPSGTKNAADPAAANPAKNVSALPTLDELKVTGARRSSYRKRERKPVRTETPKPRLAEFRKDIKPVLKTACIRCHGPKKQEGNIRIDKLDPDLLNGDDVEWWLEIVAVLNNGEMPPADATKLGDRDRTRVIEWLSSEIQVASAVRRAKQGHSSFRRMTRYEYNHSLQDLLGLPYN